Protein AF-A0A1Q5SZJ9-F1 (afdb_monomer)

Sequence (180 aa):
MTGCISALLSIDEALERWVKSLTAEYGYKTSTVPGNYADVFLERHDSYPGIEITHTWNLQRCARITLRQALIEILSLHIGLPSSQSTLSSFSYRGLFQTSDIIIQQNSSDICYSVPYIFHYCDKPGSSSDMRAACIMSLLWPLYVAGTAHTTMSTTREWVIVQLKKIEEITGIQRASQWL

Nearest PDB structures (foldseek):
  7b2l-assembly1_B  TM=4.196E-01  e=1.066E+00  Saccharomyces cerevisiae S288C

InterPro domains:
  IPR053175 DHMBA Cluster Regulating Transcription Factor [PTHR38791] (5-177)

Organism: NCBI:txid1316194

Radius of gyration: 18.94 Å; Cα contacts (8 Å, |Δi|>4): 166; chains: 1; bounding box: 44×40×58 Å

Solvent-accessible surface area (backbone atoms only — not comparable to full-atom values): 10262 Å² total; per-residue (Å²): 106,72,69,54,55,53,49,45,52,52,52,48,52,47,55,53,52,50,60,74,68,55,59,78,80,74,50,65,48,79,45,76,48,93,64,92,49,94,75,41,53,90,36,32,37,35,45,58,85,42,69,69,53,48,47,52,53,36,52,52,34,44,51,48,38,52,44,36,50,54,45,49,53,55,52,53,60,56,70,75,48,97,56,101,67,58,69,75,55,46,58,58,49,53,53,50,47,57,53,30,46,52,51,36,47,51,37,30,48,55,47,47,19,38,45,29,51,63,71,48,71,80,55,71,93,83,78,86,61,92,59,50,55,70,58,45,57,65,44,54,63,44,44,49,53,34,38,67,37,95,73,46,50,68,68,56,29,56,51,35,53,55,52,54,53,50,50,43,66,72,61,41,58,75,61,58,70,77,79,112

Foldseek 3Di:
DVVLLVVLVVVLVVLVVVVVPDDCLLDWDKDFAPDPPLLADPRIAIAHPDLVSLLVLLVSLLSLLVSLLVSVVVLVVVVPDDDPPDDVVVVVSVVSNVVSLVSLQVSLVNLSNHRCNLQVVVPDPPDDDPCSLVSL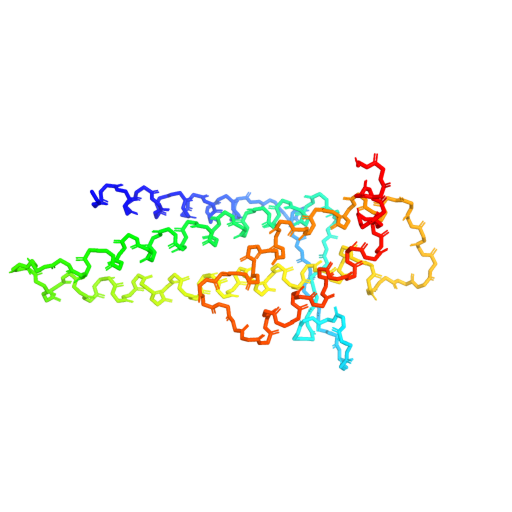VSSLSSLVSSLPRPNRDPSSNVSSVVSNVVNCVVNVVVVVVVVD

Mean predicted aligned error: 7.83 Å

Secondary structure (DSSP, 8-state):
-HHHHHHHHHHHHHHHHHHHH--GGG--EEEE--S--TTSGGGEEEE-S-HHHHHHHHHHHHHHHHHHHHHHHHHHHHHTS--S-HHHHHHHHHHHHHHHHHHHHHHHHHHHHHHHHHTTTTSPTT---TTHHHHHHTTHHHHHHHHHSTT--HHHHHHHHHHHHHHHHHH-GGGGGGG-

pLDDT: mean 83.32, std 14.46, range [47.44, 98.12]

Structure (mmCIF, N/CA/C/O backbone):
data_AF-A0A1Q5SZJ9-F1
#
_entry.id   AF-A0A1Q5SZJ9-F1
#
loop_
_atom_site.group_PDB
_atom_site.id
_atom_site.type_symbol
_atom_site.label_atom_id
_atom_site.label_alt_id
_atom_site.label_comp_id
_atom_site.label_asym_id
_atom_site.label_entity_id
_atom_site.label_seq_id
_atom_site.pdbx_PDB_ins_code
_atom_site.Cartn_x
_atom_site.Cartn_y
_atom_site.Cartn_z
_atom_site.occupancy
_atom_site.B_iso_or_equiv
_atom_site.auth_seq_id
_atom_site.auth_comp_id
_atom_site.auth_asym_id
_atom_site.auth_atom_id
_atom_site.pdbx_PDB_model_num
ATOM 1 N N . MET A 1 1 ? -22.825 3.646 16.767 1.00 62.06 1 MET A N 1
ATOM 2 C CA . MET A 1 1 ? -21.419 4.109 16.690 1.00 62.06 1 MET A CA 1
ATOM 3 C C . MET A 1 1 ? -20.440 2.978 17.000 1.00 62.06 1 MET A C 1
ATOM 5 O O . MET A 1 1 ? -19.632 2.659 16.142 1.00 62.06 1 MET A O 1
ATOM 9 N N . THR A 1 2 ? -20.586 2.273 18.128 1.00 71.00 2 THR A N 1
ATOM 10 C CA . THR A 1 2 ? -19.814 1.050 18.455 1.00 71.00 2 THR A CA 1
ATOM 11 C C . THR A 1 2 ? -19.924 -0.059 17.397 1.00 71.00 2 THR A C 1
ATOM 13 O O . THR A 1 2 ? -18.917 -0.657 17.035 1.00 71.00 2 THR A O 1
ATOM 16 N N . GLY A 1 3 ? -21.113 -0.274 16.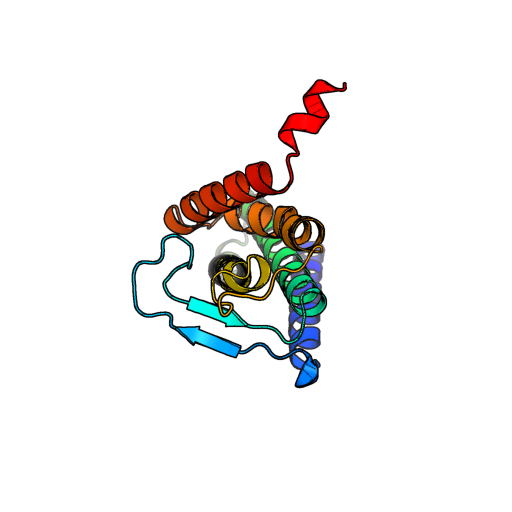817 1.00 82.38 3 GLY A N 1
ATOM 17 C CA . GLY A 1 3 ? -21.293 -1.221 15.705 1.00 82.38 3 GLY A CA 1
ATOM 18 C C . GLY A 1 3 ? -20.525 -0.848 14.426 1.00 82.38 3 GLY A C 1
ATOM 19 O O . GLY A 1 3 ? -20.065 -1.730 13.714 1.00 82.38 3 GLY A O 1
ATOM 20 N N . CYS A 1 4 ? -20.318 0.448 14.165 1.00 87.12 4 CYS A N 1
ATOM 21 C CA . CYS A 1 4 ? -19.536 0.909 13.014 1.00 87.12 4 CYS A CA 1
ATOM 22 C C . CYS A 1 4 ? -18.032 0.685 13.241 1.00 87.12 4 CYS A C 1
ATOM 24 O O . CYS A 1 4 ? -17.360 0.155 12.364 1.00 87.12 4 CYS A O 1
ATOM 26 N N . ILE A 1 5 ? -17.533 0.980 14.449 1.00 89.50 5 ILE A N 1
ATOM 27 C CA . ILE A 1 5 ? -16.147 0.683 14.858 1.00 89.50 5 ILE A CA 1
ATOM 28 C C . ILE A 1 5 ? -15.843 -0.813 14.693 1.00 89.50 5 ILE A C 1
ATOM 30 O O . ILE A 1 5 ? -14.845 -1.178 14.077 1.00 89.50 5 ILE A O 1
ATOM 34 N N . SER A 1 6 ? -16.724 -1.682 15.201 1.00 90.38 6 SER A N 1
ATOM 35 C CA . SER A 1 6 ? -16.559 -3.135 15.081 1.00 90.38 6 SER A CA 1
ATOM 36 C C . SER A 1 6 ? -16.578 -3.607 13.623 1.00 90.38 6 SER A C 1
ATOM 38 O O . SER A 1 6 ? -15.752 -4.439 13.252 1.00 90.38 6 SER A O 1
ATOM 40 N N . ALA A 1 7 ? -17.457 -3.051 12.783 1.00 94.06 7 ALA A N 1
ATOM 41 C CA . ALA A 1 7 ? -17.509 -3.387 11.363 1.00 94.06 7 ALA A CA 1
ATOM 42 C C . ALA A 1 7 ? -16.217 -2.996 10.623 1.00 94.06 7 ALA A C 1
ATOM 44 O O . ALA A 1 7 ? -15.664 -3.819 9.898 1.00 94.06 7 ALA A O 1
ATOM 45 N N . LEU A 1 8 ? -15.697 -1.781 10.845 1.00 94.62 8 LEU A N 1
ATOM 46 C CA . LEU A 1 8 ? -14.443 -1.320 10.233 1.00 94.62 8 LEU A CA 1
ATOM 47 C C . LEU A 1 8 ? -13.257 -2.217 10.611 1.00 94.62 8 LEU A C 1
ATOM 49 O O . LEU A 1 8 ? -12.484 -2.612 9.739 1.00 94.62 8 LEU A O 1
ATOM 53 N N . LEU A 1 9 ? -13.143 -2.577 11.894 1.00 94.75 9 LEU A N 1
ATOM 54 C CA . LEU A 1 9 ? -12.096 -3.480 12.378 1.00 94.75 9 LEU A CA 1
ATOM 55 C C . LEU A 1 9 ? -12.228 -4.883 11.775 1.00 94.75 9 LEU A C 1
ATOM 57 O O . LEU A 1 9 ? -11.236 -5.449 11.328 1.00 94.75 9 LEU A O 1
ATOM 61 N N . SER A 1 10 ? -13.450 -5.417 11.693 1.00 96.38 10 SER A N 1
ATOM 62 C CA . SER A 1 10 ? -13.700 -6.740 11.112 1.00 96.38 10 SER A CA 1
ATOM 63 C C . SER A 1 10 ? -13.325 -6.812 9.626 1.00 96.38 10 SER A C 1
ATOM 65 O O . SER A 1 10 ? -12.767 -7.817 9.176 1.00 96.38 10 SER A O 1
ATOM 67 N N . ILE A 1 11 ? -13.585 -5.740 8.867 1.00 97.50 11 ILE A N 1
ATOM 68 C CA . ILE A 1 11 ? -13.182 -5.644 7.458 1.00 97.50 11 ILE A CA 1
ATOM 69 C C . ILE A 1 11 ? -11.653 -5.562 7.340 1.00 97.50 11 ILE A C 1
ATOM 71 O O . ILE A 1 11 ? -11.081 -6.281 6.521 1.00 97.50 11 ILE A O 1
ATOM 75 N N . ASP A 1 12 ? -10.971 -4.752 8.160 1.00 97.00 12 ASP A N 1
ATOM 76 C CA . ASP A 1 12 ? -9.498 -4.675 8.132 1.00 97.00 12 ASP A CA 1
ATOM 77 C C . ASP A 1 12 ? -8.853 -6.030 8.473 1.00 97.00 12 ASP A C 1
ATOM 79 O O . ASP A 1 12 ? -7.958 -6.491 7.764 1.00 97.00 12 ASP A O 1
ATOM 83 N N . GLU A 1 13 ? -9.373 -6.735 9.481 1.00 96.44 13 GLU A N 1
ATOM 84 C CA . GLU A 1 13 ? -8.935 -8.096 9.816 1.00 96.44 13 GLU A CA 1
ATOM 85 C C . GLU A 1 13 ? -9.191 -9.095 8.680 1.00 96.44 13 GLU A C 1
ATOM 87 O O . GLU A 1 13 ? -8.409 -10.027 8.475 1.00 96.44 13 GLU A O 1
ATOM 92 N N . ALA A 1 14 ? -10.286 -8.931 7.931 1.00 97.38 14 ALA A N 1
ATOM 93 C CA . ALA A 1 14 ? -10.567 -9.758 6.763 1.00 97.38 14 ALA A CA 1
ATOM 94 C C . ALA A 1 14 ? -9.556 -9.520 5.639 1.00 97.38 14 ALA A C 1
ATOM 96 O O . ALA A 1 14 ? -9.091 -10.492 5.041 1.00 97.38 14 ALA A O 1
ATOM 97 N N . LEU A 1 15 ? -9.159 -8.267 5.405 1.00 96.50 15 LEU A N 1
ATOM 98 C CA . LEU A 1 15 ? -8.103 -7.927 4.451 1.00 96.50 15 LEU A CA 1
ATOM 99 C C . LEU A 1 15 ? -6.747 -8.506 4.875 1.00 96.50 15 LEU A C 1
ATOM 101 O O . LEU A 1 15 ? -6.009 -9.005 4.028 1.00 96.50 15 LEU A O 1
ATOM 105 N N . GLU A 1 16 ? -6.415 -8.495 6.169 1.00 95.12 16 GLU A N 1
ATOM 106 C CA . GLU A 1 16 ? -5.189 -9.139 6.660 1.00 95.12 16 GLU A CA 1
ATOM 107 C C . GLU A 1 16 ? -5.215 -10.662 6.508 1.00 95.12 16 GLU A C 1
ATOM 109 O O . GLU A 1 16 ? -4.220 -11.269 6.105 1.00 95.12 16 GLU A O 1
ATOM 114 N N . ARG A 1 17 ? -6.345 -11.301 6.832 1.00 95.75 17 ARG A N 1
ATOM 115 C CA . ARG A 1 17 ? -6.515 -12.749 6.638 1.00 95.75 17 ARG A CA 1
ATOM 116 C C . ARG A 1 17 ? -6.410 -13.129 5.169 1.00 95.75 17 ARG A C 1
ATOM 118 O O . ARG A 1 17 ? -5.768 -14.128 4.859 1.00 95.75 17 ARG A O 1
ATOM 125 N N . TRP A 1 18 ? -6.993 -12.323 4.285 1.00 93.75 18 TRP A N 1
ATOM 126 C CA . TRP A 1 18 ? -6.871 -12.512 2.846 1.00 93.75 18 TRP A CA 1
ATOM 127 C C . TRP A 1 18 ? -5.402 -12.482 2.407 1.00 93.75 18 TRP A C 1
ATOM 129 O O . TRP A 1 18 ? -4.961 -13.435 1.772 1.00 93.75 18 TRP A O 1
ATOM 139 N N . VAL A 1 19 ? -4.611 -11.493 2.845 1.00 92.19 19 VAL A N 1
ATOM 140 C CA . VAL A 1 19 ? -3.164 -11.443 2.547 1.00 92.19 19 VAL A CA 1
ATOM 141 C C . VAL A 1 19 ? -2.440 -12.711 3.007 1.00 92.19 19 VAL A C 1
ATOM 143 O O . VAL A 1 19 ? -1.656 -13.282 2.254 1.00 92.19 19 VAL A O 1
ATOM 146 N N . LYS A 1 20 ? -2.7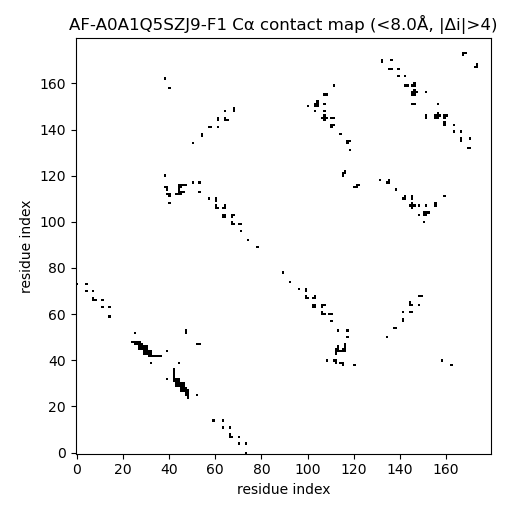29 -13.194 4.220 1.00 91.81 20 LYS A N 1
ATOM 147 C CA . LYS A 1 20 ? -2.118 -14.420 4.771 1.00 91.81 20 LYS A CA 1
ATOM 148 C C . LYS A 1 20 ? -2.520 -15.694 4.018 1.00 91.81 20 LYS A C 1
ATOM 150 O O . LYS A 1 20 ? -1.841 -16.705 4.156 1.00 91.81 20 LYS A O 1
ATOM 155 N N . SER A 1 21 ? -3.618 -15.658 3.262 1.00 92.56 21 SER A N 1
ATOM 156 C CA . SER A 1 21 ? -4.100 -16.786 2.457 1.00 92.56 21 SER A CA 1
ATOM 157 C C . SER A 1 21 ? -3.514 -16.834 1.044 1.00 92.56 21 SER A C 1
ATOM 159 O O . SER A 1 21 ? -3.725 -17.819 0.338 1.00 92.56 21 SER A O 1
ATOM 161 N N . LEU A 1 22 ? -2.797 -15.787 0.621 1.00 90.75 22 LEU A N 1
ATOM 162 C CA . LEU A 1 22 ? -2.214 -15.716 -0.715 1.00 90.75 22 LEU A CA 1
ATOM 163 C C . LEU A 1 22 ? -1.094 -16.748 -0.896 1.00 90.75 22 LEU A C 1
ATOM 165 O O . LEU A 1 22 ? -0.311 -17.025 0.013 1.00 90.75 22 LEU A O 1
ATOM 169 N N . THR A 1 23 ? -1.007 -17.308 -2.102 1.00 88.75 23 THR A N 1
ATOM 170 C CA . THR A 1 23 ? 0.070 -18.222 -2.494 1.00 88.75 23 THR A CA 1
ATOM 171 C C . THR A 1 23 ? 1.380 -17.464 -2.719 1.00 88.75 23 THR A C 1
ATOM 173 O O . THR A 1 23 ? 1.403 -16.242 -2.877 1.00 88.75 23 THR A O 1
ATOM 176 N N . ALA A 1 24 ? 2.495 -18.200 -2.791 1.00 86.38 24 ALA A N 1
ATOM 177 C CA . ALA A 1 24 ? 3.813 -17.624 -3.072 1.00 86.38 24 ALA A CA 1
ATOM 178 C C . ALA A 1 24 ? 3.873 -16.843 -4.404 1.00 86.38 24 ALA A C 1
ATOM 180 O O . ALA A 1 24 ? 4.723 -15.970 -4.558 1.00 86.38 24 ALA A O 1
ATOM 181 N N . GLU A 1 25 ? 2.953 -17.112 -5.335 1.00 87.00 25 GLU A N 1
ATOM 182 C CA . GLU A 1 25 ? 2.821 -16.416 -6.622 1.00 87.00 25 GLU A CA 1
ATOM 183 C C . GLU A 1 25 ? 2.439 -14.938 -6.476 1.00 87.00 25 GLU A C 1
ATOM 185 O O . GLU A 1 25 ? 2.741 -14.147 -7.359 1.00 87.00 25 GLU A O 1
ATOM 190 N N . TYR A 1 26 ? 1.831 -14.542 -5.354 1.00 87.19 26 TYR A N 1
ATOM 191 C CA . TYR A 1 26 ? 1.523 -13.142 -5.040 1.00 87.19 26 TYR A CA 1
ATOM 192 C C . TYR A 1 26 ? 2.631 -12.451 -4.232 1.00 87.19 26 TYR A C 1
ATOM 194 O O . TYR A 1 26 ? 2.509 -11.271 -3.888 1.00 87.19 26 TYR A O 1
ATOM 202 N N . GLY A 1 27 ? 3.703 -13.175 -3.900 1.00 88.75 27 GLY A N 1
ATOM 203 C CA . GLY A 1 27 ? 4.823 -12.654 -3.130 1.00 88.75 27 GLY A CA 1
ATOM 204 C C . GLY A 1 27 ? 5.635 -11.629 -3.918 1.00 88.75 27 GLY A C 1
ATOM 205 O O . GLY A 1 27 ? 5.899 -11.799 -5.106 1.00 88.75 27 GLY A O 1
ATOM 206 N N . TYR A 1 28 ? 6.075 -10.577 -3.237 1.00 91.75 28 TYR A N 1
ATOM 207 C CA . TYR A 1 28 ? 7.024 -9.601 -3.766 1.00 91.75 28 TYR A CA 1
ATOM 208 C C . TYR A 1 28 ? 8.391 -9.760 -3.097 1.00 91.75 28 TYR A C 1
ATOM 210 O O . TYR A 1 28 ? 8.522 -10.347 -2.021 1.00 91.75 28 TYR A O 1
ATOM 218 N N . LYS A 1 29 ? 9.431 -9.245 -3.752 1.00 92.50 29 LYS A N 1
ATOM 219 C CA . LYS A 1 29 ? 10.809 -9.255 -3.254 1.00 92.50 29 LYS A CA 1
ATOM 220 C C . LYS A 1 29 ? 11.226 -7.845 -2.880 1.00 92.50 29 LYS A C 1
ATOM 222 O O . LYS A 1 29 ? 11.219 -6.959 -3.727 1.00 92.50 29 LYS A O 1
ATOM 227 N N . THR A 1 30 ? 11.637 -7.659 -1.636 1.00 93.12 30 THR A N 1
ATOM 228 C CA . THR A 1 30 ? 12.205 -6.396 -1.166 1.00 93.12 30 THR A CA 1
ATOM 229 C C . THR A 1 30 ? 13.691 -6.334 -1.480 1.00 93.12 30 THR A C 1
ATOM 231 O O . THR A 1 30 ? 14.417 -7.318 -1.331 1.00 93.12 30 THR A O 1
ATOM 234 N N . SER A 1 31 ? 14.158 -5.175 -1.926 1.00 89.19 31 SER A N 1
ATOM 235 C CA . SER A 1 31 ? 15.567 -4.928 -2.205 1.00 89.19 31 SER A CA 1
ATOM 236 C C . SER A 1 31 ? 15.953 -3.515 -1.785 1.00 89.19 31 SER A C 1
ATOM 238 O O . SER A 1 31 ? 15.247 -2.545 -2.067 1.00 89.19 31 SER A O 1
ATOM 240 N N . THR A 1 32 ? 17.091 -3.407 -1.106 1.00 87.81 32 THR A N 1
ATOM 241 C CA . THR A 1 32 ? 17.689 -2.121 -0.745 1.00 87.81 32 THR A CA 1
ATOM 242 C C . THR A 1 32 ? 18.555 -1.643 -1.902 1.00 87.81 32 THR A C 1
ATOM 244 O O . THR A 1 32 ? 19.394 -2.396 -2.399 1.00 87.81 32 THR A O 1
ATOM 247 N N . VAL A 1 33 ? 18.347 -0.408 -2.345 1.00 76.19 33 VAL A N 1
ATOM 248 C CA . VAL A 1 33 ? 19.139 0.225 -3.402 1.00 76.19 33 VAL A CA 1
ATOM 249 C C . VAL A 1 33 ? 20.106 1.196 -2.735 1.00 76.19 33 VAL A C 1
ATOM 251 O O . VAL A 1 33 ? 19.673 2.265 -2.313 1.00 76.19 33 VAL A O 1
ATOM 254 N N . PRO A 1 34 ? 21.399 0.854 -2.604 1.00 65.12 34 PRO A N 1
ATOM 255 C CA . PRO A 1 34 ? 22.367 1.773 -2.026 1.00 65.12 34 PRO A CA 1
ATOM 256 C C . PRO A 1 34 ? 22.550 2.994 -2.940 1.00 65.12 34 PRO A C 1
ATOM 258 O O . PRO A 1 34 ? 22.923 2.855 -4.108 1.00 65.12 34 PRO A O 1
ATOM 261 N N . GLY A 1 35 ? 22.297 4.187 -2.396 1.00 60.97 35 GLY A N 1
ATOM 262 C CA . GLY A 1 35 ? 22.472 5.471 -3.079 1.00 60.97 35 GLY A CA 1
ATOM 263 C C . GLY A 1 35 ? 21.231 6.367 -3.031 1.00 60.97 35 GLY A C 1
ATOM 264 O O . GLY A 1 35 ? 20.101 5.895 -2.970 1.00 60.97 35 GLY A O 1
ATOM 265 N N . ASN A 1 36 ? 21.445 7.684 -3.109 1.00 58.66 36 ASN A N 1
ATOM 266 C CA . ASN A 1 36 ? 20.379 8.690 -3.100 1.00 58.66 36 ASN A CA 1
ATOM 267 C C . ASN A 1 36 ? 19.729 8.829 -4.490 1.00 58.66 36 ASN A C 1
ATOM 269 O O . ASN A 1 36 ? 19.860 9.854 -5.161 1.00 58.66 36 ASN A O 1
ATOM 273 N N . TYR A 1 37 ? 19.070 7.769 -4.955 1.00 69.25 37 TYR A N 1
ATOM 274 C CA . TYR A 1 37 ? 18.186 7.876 -6.108 1.00 69.25 37 TYR A CA 1
ATOM 275 C C . TYR A 1 37 ? 16.932 8.620 -5.650 1.00 69.25 37 TYR A C 1
ATOM 277 O O . TYR A 1 37 ? 16.127 8.062 -4.909 1.00 69.25 37 TYR A O 1
ATOM 285 N N . ALA A 1 38 ? 16.742 9.862 -6.109 1.00 70.69 38 ALA A N 1
ATOM 286 C CA . ALA A 1 38 ? 15.554 10.674 -5.798 1.00 70.69 38 ALA A CA 1
ATOM 287 C C . ALA A 1 38 ? 14.224 9.946 -6.110 1.00 70.69 38 ALA A C 1
ATOM 289 O O . ALA A 1 38 ? 13.163 10.267 -5.571 1.00 70.69 38 ALA A O 1
ATOM 290 N N . ASP A 1 39 ? 14.305 8.927 -6.961 1.00 74.31 39 ASP A N 1
ATOM 291 C CA . ASP A 1 39 ? 13.207 8.116 -7.463 1.00 74.31 39 ASP A CA 1
ATOM 292 C C . ASP A 1 39 ? 12.888 6.884 -6.598 1.00 74.31 39 ASP A C 1
ATOM 294 O O . ASP A 1 39 ? 11.889 6.211 -6.849 1.00 74.31 39 ASP A O 1
ATOM 298 N N . VAL A 1 40 ? 13.692 6.594 -5.566 1.00 78.81 40 VAL A N 1
ATOM 299 C CA . VAL A 1 40 ? 13.510 5.457 -4.649 1.00 78.81 40 VAL A CA 1
ATOM 300 C C . VAL A 1 40 ? 13.203 5.974 -3.244 1.00 78.81 40 VAL A C 1
ATOM 302 O O . VAL A 1 40 ? 14.019 6.639 -2.609 1.00 78.81 40 VAL A O 1
ATOM 305 N N . PHE A 1 41 ? 12.014 5.655 -2.734 1.00 83.75 41 PHE A N 1
ATOM 306 C CA . PHE A 1 41 ? 11.600 6.071 -1.397 1.00 83.75 41 PHE A CA 1
ATOM 307 C C . PHE A 1 41 ? 12.376 5.299 -0.318 1.00 83.75 41 PHE A C 1
ATOM 309 O O . PHE A 1 41 ? 12.331 4.071 -0.281 1.00 83.75 41 PHE A O 1
ATOM 316 N N . LEU A 1 42 ? 13.075 6.017 0.571 1.00 85.00 42 LEU A N 1
ATOM 317 C CA . LEU A 1 42 ? 13.856 5.456 1.690 1.00 85.00 42 LEU A CA 1
ATOM 318 C C . LEU A 1 42 ? 14.764 4.275 1.290 1.00 85.00 42 LEU A C 1
ATOM 320 O O . LEU A 1 42 ? 14.851 3.288 2.018 1.00 85.00 42 LEU A O 1
ATOM 324 N N . GLU A 1 43 ? 15.405 4.364 0.119 1.00 85.31 43 GLU A N 1
ATOM 325 C CA . GLU A 1 43 ? 16.366 3.368 -0.390 1.00 85.31 43 GLU A CA 1
ATOM 326 C C . GLU A 1 43 ? 15.804 1.940 -0.530 1.00 85.31 43 GLU A C 1
ATOM 328 O O . GLU A 1 43 ? 16.558 0.978 -0.685 1.00 85.31 43 GLU A O 1
ATOM 333 N N . ARG A 1 44 ? 14.478 1.769 -0.510 1.00 89.69 44 ARG A N 1
ATOM 334 C CA . ARG A 1 44 ? 13.815 0.473 -0.666 1.00 89.69 44 ARG A CA 1
ATOM 335 C C . ARG A 1 44 ? 12.942 0.462 -1.911 1.00 89.69 44 ARG A C 1
ATOM 337 O O . ARG A 1 44 ? 12.192 1.397 -2.179 1.00 89.69 44 ARG A O 1
ATOM 344 N N . HIS A 1 45 ? 12.994 -0.654 -2.629 1.00 89.75 45 HIS A N 1
ATOM 345 C CA . HIS A 1 45 ? 12.015 -0.976 -3.655 1.00 89.75 45 HIS A CA 1
ATOM 346 C C . HIS A 1 45 ? 11.526 -2.413 -3.500 1.00 89.75 45 HIS A C 1
ATOM 348 O O . HIS A 1 45 ? 12.276 -3.306 -3.094 1.00 89.75 45 HIS A O 1
ATOM 354 N N . ASP A 1 46 ? 10.263 -2.622 -3.851 1.00 92.62 46 ASP A N 1
ATOM 355 C CA . ASP A 1 46 ? 9.631 -3.931 -3.867 1.00 92.62 46 ASP A CA 1
ATOM 356 C C . ASP A 1 46 ? 9.358 -4.334 -5.324 1.00 92.62 46 ASP A C 1
ATOM 358 O O . ASP A 1 46 ? 8.711 -3.605 -6.075 1.00 92.62 46 ASP A O 1
ATOM 362 N N . SER A 1 47 ? 9.878 -5.493 -5.727 1.00 90.38 47 SER A N 1
ATOM 363 C CA . SER A 1 47 ? 9.699 -6.083 -7.057 1.00 90.38 47 SER A CA 1
ATOM 364 C C . SER A 1 47 ? 8.606 -7.142 -7.033 1.00 90.38 47 SER A C 1
ATOM 366 O O . SER A 1 47 ? 8.612 -8.019 -6.166 1.00 90.38 47 SER A O 1
ATOM 368 N N . TYR A 1 48 ? 7.704 -7.102 -8.009 1.00 91.25 48 TYR A N 1
ATOM 369 C CA . TYR A 1 48 ? 6.534 -7.975 -8.065 1.00 91.25 48 TYR A CA 1
ATOM 370 C C . TYR A 1 48 ? 6.612 -8.927 -9.273 1.00 91.25 48 TYR A C 1
ATOM 372 O O . TYR A 1 48 ? 7.350 -8.653 -10.223 1.00 91.25 48 TYR A O 1
ATOM 380 N N . PRO A 1 49 ? 5.876 -10.053 -9.267 1.00 88.69 49 PRO A N 1
ATOM 381 C CA . PRO A 1 49 ? 5.833 -10.961 -10.416 1.00 88.69 49 PRO A CA 1
ATOM 382 C C . PRO A 1 49 ? 5.091 -10.378 -11.629 1.00 88.69 49 PRO A C 1
ATOM 384 O O . PRO A 1 49 ? 5.363 -10.790 -12.752 1.00 88.69 49 PRO A O 1
ATOM 387 N N . GLY A 1 50 ? 4.218 -9.389 -11.410 1.00 87.38 50 GLY A N 1
ATOM 388 C CA . GLY A 1 50 ? 3.512 -8.658 -12.460 1.00 87.38 50 GLY A CA 1
ATOM 389 C C . GLY A 1 50 ? 2.854 -7.379 -11.938 1.00 87.38 50 GLY A C 1
ATOM 390 O O . GLY A 1 50 ? 2.673 -7.196 -10.730 1.00 87.38 50 GLY A O 1
ATOM 391 N N . ILE A 1 51 ? 2.500 -6.474 -12.854 1.00 86.69 51 ILE A N 1
ATOM 392 C CA . ILE A 1 51 ? 1.936 -5.151 -12.533 1.00 86.69 51 ILE A CA 1
ATOM 393 C C . ILE A 1 51 ? 0.537 -5.285 -11.923 1.00 86.69 51 ILE A C 1
ATOM 395 O O . ILE A 1 51 ? 0.177 -4.543 -11.011 1.00 86.69 51 ILE A O 1
ATOM 399 N N . GLU A 1 52 ? -0.240 -6.263 -12.376 1.00 87.50 52 GLU A N 1
ATOM 400 C CA . GLU A 1 52 ? -1.546 -6.622 -11.829 1.00 87.50 52 GLU A CA 1
ATOM 401 C C . GLU A 1 52 ? -1.462 -7.062 -10.361 1.00 87.50 52 GLU A C 1
ATOM 403 O O . GLU A 1 52 ? -2.330 -6.712 -9.555 1.00 87.50 52 GLU A O 1
ATOM 408 N N . ILE A 1 53 ? -0.385 -7.755 -9.982 1.00 91.69 53 ILE A N 1
ATOM 409 C CA . ILE A 1 53 ? -0.138 -8.155 -8.595 1.00 91.69 53 ILE A CA 1
ATOM 410 C C . ILE A 1 53 ? 0.204 -6.921 -7.763 1.00 91.69 53 ILE A C 1
ATOM 412 O O . ILE A 1 53 ? -0.389 -6.721 -6.702 1.00 91.69 53 ILE A O 1
ATOM 416 N N . THR A 1 54 ? 1.079 -6.043 -8.261 1.00 92.31 54 THR A N 1
ATOM 417 C CA . THR A 1 54 ? 1.388 -4.767 -7.597 1.00 92.31 54 THR A CA 1
ATOM 418 C C . THR A 1 54 ? 0.141 -3.914 -7.393 1.00 92.31 54 THR A C 1
ATOM 420 O O . THR A 1 54 ? -0.076 -3.374 -6.308 1.00 92.31 54 THR A O 1
ATOM 423 N N . HIS A 1 55 ? -0.711 -3.817 -8.415 1.00 91.94 55 HIS A N 1
ATOM 424 C CA . HIS A 1 55 ? -1.965 -3.079 -8.339 1.00 91.94 55 HIS A CA 1
ATOM 425 C C . HIS A 1 55 ? -2.903 -3.682 -7.288 1.00 91.94 55 HIS A C 1
ATOM 427 O O . HIS A 1 55 ? -3.448 -2.948 -6.469 1.00 91.94 55 HIS A O 1
ATOM 433 N N . THR A 1 56 ? -3.023 -5.012 -7.238 1.00 93.94 56 THR A N 1
ATOM 434 C CA . THR A 1 56 ? -3.824 -5.713 -6.221 1.00 93.94 56 THR A CA 1
ATOM 435 C C . THR A 1 56 ? -3.328 -5.401 -4.804 1.00 93.94 56 THR A C 1
ATOM 437 O O . THR A 1 56 ? -4.127 -5.056 -3.930 1.00 93.94 56 THR A O 1
ATOM 440 N N . TRP A 1 57 ? -2.012 -5.451 -4.578 1.00 96.12 57 TRP A N 1
ATOM 441 C CA . TRP A 1 57 ? -1.409 -5.059 -3.302 1.00 96.12 57 TRP A CA 1
ATOM 442 C C . TRP A 1 57 ? -1.704 -3.601 -2.951 1.00 96.12 57 TRP A C 1
ATOM 444 O O . TRP A 1 57 ? -2.115 -3.307 -1.830 1.00 96.12 57 TRP A O 1
ATOM 454 N N . ASN A 1 58 ? -1.543 -2.684 -3.903 1.00 96.88 58 ASN A N 1
ATOM 455 C CA . ASN A 1 58 ? -1.794 -1.265 -3.672 1.00 96.88 58 ASN A CA 1
ATOM 456 C C . ASN A 1 58 ? -3.271 -0.973 -3.383 1.00 96.88 58 ASN A C 1
ATOM 458 O O . ASN A 1 58 ? -3.554 -0.193 -2.478 1.00 96.88 58 ASN A O 1
ATOM 462 N N . LEU A 1 59 ? -4.215 -1.639 -4.055 1.00 96.25 59 LEU A N 1
ATOM 463 C CA . LEU A 1 59 ? -5.642 -1.524 -3.740 1.00 96.25 59 LEU A CA 1
ATOM 464 C C . LEU A 1 59 ? -5.957 -2.007 -2.323 1.00 96.25 59 LEU A C 1
ATOM 466 O O . LEU A 1 59 ? -6.701 -1.344 -1.597 1.00 96.25 59 LEU A O 1
ATOM 470 N N . GLN A 1 60 ? -5.365 -3.127 -1.904 1.00 97.31 60 GLN A N 1
ATOM 471 C CA . GLN A 1 60 ? -5.533 -3.615 -0.541 1.00 97.31 60 GLN A CA 1
ATOM 472 C C . GLN A 1 60 ? -4.966 -2.623 0.487 1.00 97.31 60 GLN A C 1
ATOM 474 O O . GLN A 1 60 ? -5.654 -2.301 1.458 1.00 97.31 60 GLN A O 1
ATOM 479 N N . ARG A 1 61 ? -3.773 -2.065 0.246 1.00 97.50 61 ARG A N 1
ATOM 480 C CA . ARG A 1 61 ? -3.161 -1.038 1.108 1.00 97.50 61 ARG A CA 1
ATOM 481 C C . ARG A 1 61 ? -4.030 0.218 1.196 1.00 97.50 61 ARG A C 1
ATOM 483 O O . ARG A 1 61 ? -4.274 0.720 2.293 1.00 97.50 61 ARG A O 1
ATOM 490 N N . CYS A 1 62 ? -4.574 0.687 0.071 1.00 98.12 62 CYS A N 1
ATOM 491 C CA . CYS A 1 62 ? -5.520 1.808 0.038 1.00 98.12 62 CYS A CA 1
ATOM 492 C C . CYS A 1 62 ? -6.776 1.539 0.867 1.00 98.12 62 CYS A C 1
ATOM 494 O O . CYS A 1 62 ? -7.222 2.421 1.607 1.00 98.12 62 CYS A O 1
ATOM 496 N N . ALA A 1 63 ? -7.348 0.337 0.755 1.00 98.00 63 ALA A N 1
ATOM 497 C CA . ALA A 1 63 ? -8.523 -0.045 1.529 1.00 98.00 63 ALA A CA 1
ATOM 498 C C . ALA A 1 63 ? -8.225 0.022 3.032 1.00 98.00 63 ALA A C 1
ATOM 500 O O . ALA A 1 63 ? -8.983 0.637 3.781 1.00 98.00 63 ALA A O 1
ATOM 501 N N . ARG A 1 64 ? -7.076 -0.511 3.463 1.00 97.62 64 ARG A N 1
ATOM 502 C CA . ARG A 1 64 ? -6.642 -0.451 4.866 1.00 97.62 64 ARG A CA 1
ATOM 503 C C . ARG A 1 64 ? -6.420 0.975 5.360 1.00 97.62 64 ARG A C 1
ATOM 505 O O . ARG A 1 64 ? -6.936 1.327 6.418 1.00 97.62 64 ARG A O 1
ATOM 512 N N . ILE A 1 65 ? -5.730 1.821 4.589 1.00 97.75 65 ILE A N 1
ATOM 513 C CA . ILE A 1 65 ? -5.549 3.245 4.930 1.00 97.75 65 ILE A CA 1
ATOM 514 C C . ILE A 1 65 ? -6.914 3.924 5.099 1.00 97.75 65 ILE A C 1
ATOM 516 O O . ILE A 1 65 ? -7.150 4.604 6.094 1.00 97.75 65 ILE A O 1
ATOM 520 N N . THR A 1 66 ? -7.839 3.702 4.165 1.00 97.19 66 THR A N 1
ATOM 521 C CA . THR A 1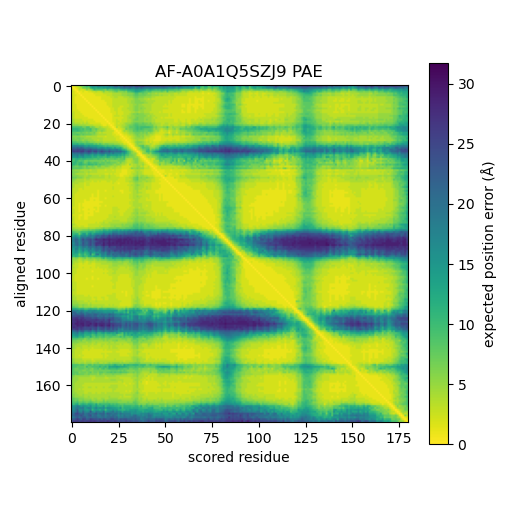 66 ? -9.181 4.307 4.196 1.00 97.19 66 THR A CA 1
ATOM 522 C C . THR A 1 66 ? -9.976 3.864 5.425 1.00 97.19 66 THR A C 1
ATOM 524 O O . THR A 1 66 ? -10.523 4.705 6.137 1.00 97.19 66 THR A O 1
ATOM 527 N N . LEU A 1 67 ? -9.990 2.561 5.725 1.00 96.88 67 LEU A N 1
ATOM 528 C CA . LEU A 1 67 ? -10.676 2.006 6.898 1.00 96.88 67 LEU A CA 1
ATOM 529 C C . LEU A 1 67 ? -10.111 2.566 8.207 1.00 96.88 67 LEU A C 1
ATOM 531 O O . LEU A 1 67 ? -10.870 2.931 9.106 1.00 96.88 67 LEU A O 1
ATOM 535 N N . ARG A 1 68 ? -8.781 2.662 8.316 1.00 96.06 68 ARG A N 1
ATOM 536 C CA . ARG A 1 68 ? -8.107 3.183 9.512 1.00 96.06 68 ARG A CA 1
ATOM 537 C C . ARG A 1 68 ? -8.317 4.686 9.690 1.00 96.06 68 ARG A C 1
ATOM 539 O O . ARG A 1 68 ? -8.535 5.121 10.816 1.00 96.06 68 ARG A O 1
ATOM 546 N N . GLN A 1 69 ? -8.352 5.465 8.611 1.00 94.88 69 GLN A N 1
ATOM 547 C CA . GLN A 1 69 ? -8.709 6.887 8.684 1.00 94.88 69 GLN A CA 1
ATOM 548 C C . GLN A 1 69 ? -10.163 7.099 9.113 1.00 94.88 69 GLN A C 1
ATOM 550 O O . GLN A 1 69 ? -10.416 7.898 10.011 1.00 94.88 69 GLN A O 1
ATOM 555 N N . ALA A 1 70 ? -11.104 6.337 8.546 1.00 94.31 70 ALA A N 1
ATOM 556 C CA . ALA A 1 70 ? -12.506 6.388 8.960 1.00 94.31 70 ALA A CA 1
ATOM 557 C C . ALA A 1 70 ? -12.671 6.011 10.443 1.00 94.31 70 ALA A C 1
ATOM 559 O O . ALA A 1 70 ? -13.453 6.624 11.170 1.00 94.31 70 ALA A O 1
ATOM 560 N N . LEU A 1 71 ? -11.895 5.031 10.920 1.00 93.25 71 LEU A N 1
ATOM 561 C CA . LEU A 1 71 ? -11.866 4.660 12.331 1.00 93.25 71 LEU A CA 1
ATOM 562 C C . LEU A 1 71 ? -11.376 5.821 13.210 1.00 93.25 71 LEU A C 1
ATOM 564 O O . LEU A 1 71 ? -12.037 6.147 14.193 1.00 93.25 71 LEU A O 1
ATOM 568 N N . ILE A 1 72 ? -10.261 6.464 12.850 1.00 91.69 72 ILE A N 1
ATOM 569 C CA . ILE A 1 72 ? -9.717 7.640 13.555 1.00 91.69 72 ILE A CA 1
ATOM 570 C C . ILE A 1 72 ? -10.758 8.765 13.621 1.00 91.69 72 ILE A C 1
ATOM 572 O O . ILE A 1 72 ? -10.968 9.344 14.690 1.00 91.69 72 ILE A O 1
ATOM 576 N N . GLU A 1 73 ? -11.445 9.053 12.516 1.00 90.69 73 GLU A N 1
ATOM 577 C CA . GLU A 1 73 ? -12.474 10.095 12.450 1.00 90.69 73 GLU A CA 1
ATOM 578 C C . GLU A 1 73 ? -13.643 9.803 13.405 1.00 90.69 73 GLU A C 1
ATOM 580 O O . GLU A 1 73 ? -14.004 10.645 14.232 1.00 90.69 73 GLU A O 1
ATOM 585 N N . ILE A 1 74 ? -14.173 8.575 13.383 1.00 88.88 74 ILE A N 1
ATOM 586 C CA . ILE A 1 74 ? -15.263 8.151 14.277 1.00 88.88 74 ILE A CA 1
ATOM 587 C C . ILE A 1 74 ? -14.835 8.211 15.747 1.00 88.88 74 ILE A C 1
ATOM 589 O O . ILE A 1 74 ? -15.599 8.672 16.600 1.00 88.88 74 ILE A O 1
ATOM 593 N N . LEU A 1 75 ? -13.623 7.748 16.062 1.00 86.12 75 LEU A N 1
ATOM 594 C CA . LEU A 1 75 ? -13.092 7.788 17.424 1.00 86.12 75 LEU A CA 1
ATOM 595 C C . LEU A 1 75 ? -12.916 9.231 17.917 1.00 86.12 75 LEU A C 1
ATOM 597 O O . LEU A 1 75 ? -13.215 9.523 19.077 1.00 86.12 75 LEU A O 1
ATOM 601 N N . SER A 1 76 ? -12.489 10.141 17.039 1.00 85.25 76 SER A N 1
ATOM 602 C CA . SER A 1 76 ? -12.287 11.558 17.370 1.00 85.25 76 SER A CA 1
ATOM 603 C C . SER A 1 76 ? -13.609 12.249 17.704 1.00 85.25 76 SER A C 1
ATOM 605 O O . SER A 1 76 ? -13.697 12.972 18.698 1.00 85.25 76 SER A O 1
ATOM 607 N N . LEU A 1 77 ? -14.666 11.956 16.938 1.00 82.88 77 LEU A N 1
ATOM 608 C CA . LEU A 1 77 ? -16.022 12.436 17.222 1.00 82.88 77 LEU A CA 1
ATOM 609 C C . LEU A 1 77 ? -16.556 11.915 18.564 1.00 82.88 77 LEU A C 1
ATOM 611 O O . LEU A 1 77 ? -17.278 12.626 19.262 1.00 82.88 77 LEU A O 1
ATOM 615 N N . HIS A 1 78 ? -16.200 10.686 18.943 1.00 74.12 78 HIS A N 1
ATOM 616 C CA . HIS A 1 78 ? -16.673 10.078 20.184 1.00 74.12 78 HIS A CA 1
ATOM 617 C C . HIS A 1 78 ? -15.998 10.663 21.436 1.00 74.12 78 HIS A C 1
ATOM 619 O O . HIS A 1 78 ? -16.667 10.859 22.450 1.00 74.12 78 HIS A O 1
ATOM 625 N N . ILE A 1 79 ? -14.701 10.987 21.367 1.00 70.31 79 ILE A N 1
ATOM 626 C CA . ILE A 1 79 ? -13.959 11.613 22.479 1.00 70.31 79 ILE A CA 1
ATOM 627 C C . ILE A 1 79 ? -14.414 13.060 22.727 1.00 70.31 79 ILE A C 1
ATOM 629 O O . ILE A 1 79 ? -14.399 13.516 23.869 1.00 70.31 79 ILE A O 1
ATOM 633 N N . GLY A 1 80 ? -14.853 13.773 21.686 1.00 62.50 80 GLY A N 1
ATOM 634 C CA . GLY A 1 80 ? -15.386 15.135 21.808 1.00 62.50 80 GLY A CA 1
ATOM 635 C C . GLY A 1 80 ? -16.738 15.238 22.530 1.00 62.50 80 GLY A C 1
ATOM 636 O O . GLY A 1 80 ? -17.180 16.348 22.824 1.00 62.50 80 GLY A O 1
ATOM 637 N N . LEU A 1 81 ? -17.402 14.113 22.829 1.00 59.12 81 LEU A N 1
ATOM 638 C CA . LEU A 1 81 ? -18.688 14.090 23.525 1.00 59.12 81 LEU A CA 1
ATOM 639 C C . LEU A 1 81 ? -18.494 13.970 25.052 1.00 59.12 81 LEU A C 1
ATOM 641 O O . LEU A 1 81 ? -17.814 13.049 25.509 1.00 59.12 81 LEU A O 1
ATOM 645 N N . PRO A 1 82 ? -19.137 14.819 25.878 1.00 48.34 82 PRO A N 1
ATOM 646 C CA . PRO A 1 82 ? -19.092 14.682 27.330 1.00 48.34 82 PRO A CA 1
ATOM 647 C C . PRO A 1 82 ? -19.884 13.437 27.754 1.00 48.34 82 PRO A C 1
ATOM 649 O O . PRO A 1 82 ? -21.103 13.475 27.888 1.00 48.34 82 PRO A O 1
ATOM 652 N N . SER A 1 83 ? -19.202 12.304 27.935 1.00 53.59 83 SER A 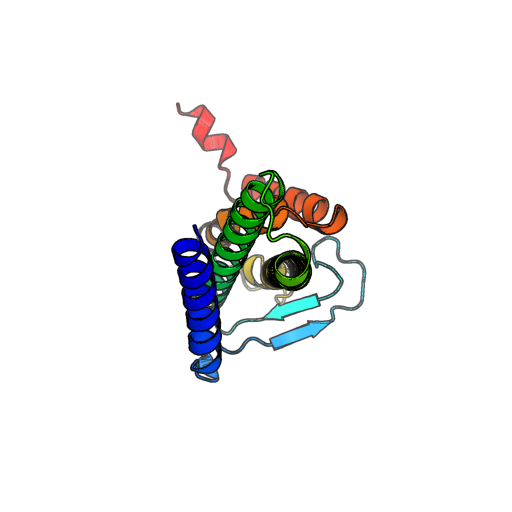N 1
ATOM 653 C CA . SER A 1 83 ? -19.799 11.068 28.455 1.00 53.59 83 SER A CA 1
ATOM 654 C C . SER A 1 83 ? -19.176 10.670 29.790 1.00 53.59 83 SER A C 1
ATOM 656 O O . SER A 1 83 ? -17.959 10.598 29.946 1.00 53.59 83 SER A O 1
ATOM 658 N N . SER A 1 84 ? -20.038 10.361 30.756 1.00 51.97 84 SER A N 1
ATOM 659 C CA . SER A 1 84 ? -19.756 10.044 32.164 1.00 51.97 84 SER A CA 1
ATOM 660 C C . SER A 1 84 ? -19.065 8.685 32.415 1.00 51.97 84 SER A C 1
ATOM 662 O O . SER A 1 84 ? -19.023 8.222 33.550 1.00 51.97 84 SER A O 1
ATOM 664 N N . GLN A 1 85 ? -18.491 8.044 31.387 1.00 53.97 85 GLN A N 1
ATOM 665 C CA . GLN A 1 85 ? -17.865 6.705 31.446 1.00 53.97 85 GLN A CA 1
ATOM 666 C C . GLN A 1 85 ? -16.395 6.697 30.950 1.00 53.97 85 GLN A C 1
ATOM 668 O O . GLN A 1 85 ? -15.933 5.730 30.338 1.00 53.97 85 GLN A O 1
ATOM 673 N N . SER A 1 86 ? -15.652 7.793 31.148 1.00 54.38 86 SER A N 1
ATOM 674 C CA . SER A 1 86 ? -14.497 8.133 30.294 1.00 54.38 86 SER A CA 1
ATOM 675 C C . SER A 1 86 ? -13.140 7.486 30.618 1.00 54.38 86 SER A C 1
ATOM 677 O O . SER A 1 86 ? -12.215 7.628 29.822 1.00 54.38 86 SER A O 1
ATOM 679 N N . THR A 1 87 ? -12.953 6.754 31.720 1.00 53.25 87 THR A N 1
ATOM 680 C CA . THR A 1 87 ? -11.595 6.297 32.093 1.00 53.25 87 THR A CA 1
ATOM 681 C C . THR A 1 87 ? -11.172 4.997 31.403 1.00 53.25 87 THR A C 1
ATOM 683 O O . THR A 1 87 ? -10.154 4.990 30.716 1.00 53.25 87 THR A O 1
ATOM 686 N N . LEU A 1 88 ? -11.956 3.917 31.504 1.00 50.59 88 LEU A N 1
ATOM 687 C CA . LEU A 1 88 ? -11.642 2.610 30.886 1.00 50.59 88 LEU A CA 1
ATOM 688 C C . LEU A 1 88 ? -11.770 2.608 29.352 1.00 50.59 88 LEU A C 1
ATOM 690 O O . LEU A 1 88 ? -10.995 1.943 28.665 1.00 50.59 88 LEU A O 1
ATOM 694 N N . SER A 1 89 ? -12.709 3.384 28.809 1.00 60.66 89 SER A N 1
ATOM 695 C CA . SER A 1 89 ? -12.910 3.543 27.362 1.00 60.66 89 SER A CA 1
ATOM 696 C C . SER A 1 89 ? -11.766 4.325 26.698 1.00 60.66 89 SER A C 1
ATOM 698 O O . SER A 1 89 ? -11.352 3.982 25.591 1.00 60.66 89 SER A O 1
ATOM 700 N N . SER A 1 90 ? -11.174 5.312 27.387 1.00 60.19 90 SER A N 1
ATOM 701 C CA . SER A 1 90 ? -10.099 6.136 26.809 1.00 60.19 90 SER A CA 1
ATOM 702 C C . SER A 1 90 ? -8.798 5.371 26.534 1.00 60.19 90 SER A C 1
ATOM 704 O O . SER A 1 90 ? -8.152 5.625 25.515 1.00 60.19 90 SER A O 1
ATOM 706 N N . PHE A 1 91 ? -8.427 4.402 27.382 1.00 58.59 91 PHE A N 1
ATOM 707 C CA . PHE A 1 91 ? -7.227 3.583 27.167 1.00 58.59 91 PHE A CA 1
ATOM 708 C C . PHE A 1 91 ? -7.368 2.681 25.935 1.00 58.59 91 PHE A C 1
ATOM 710 O O . PHE A 1 91 ? -6.420 2.553 25.159 1.00 58.59 91 PHE A O 1
ATOM 717 N N . SER A 1 92 ? -8.561 2.118 25.713 1.00 73.44 92 SER A N 1
ATOM 718 C CA . SER A 1 92 ? -8.855 1.310 24.524 1.00 73.44 92 SER A CA 1
ATOM 719 C C . SER A 1 92 ? -8.797 2.152 23.242 1.00 73.44 92 SER A C 1
ATOM 721 O O . SER A 1 92 ? -8.174 1.742 22.262 1.00 73.44 92 SER A O 1
ATOM 723 N N . TYR A 1 93 ? -9.342 3.374 23.263 1.00 80.38 93 TYR A N 1
ATOM 724 C CA . TYR A 1 93 ? -9.312 4.261 22.097 1.00 80.38 93 TYR A CA 1
ATOM 725 C C . TYR A 1 93 ? -7.916 4.790 21.778 1.00 80.38 93 TYR A C 1
ATOM 727 O O . TYR A 1 93 ? -7.539 4.800 20.609 1.00 80.38 93 TYR A O 1
ATOM 735 N N . ARG A 1 94 ? -7.109 5.155 22.784 1.00 82.25 94 ARG A N 1
ATOM 736 C CA . ARG A 1 94 ? -5.711 5.568 22.559 1.00 82.25 94 ARG A CA 1
ATOM 737 C C . ARG A 1 94 ? -4.908 4.474 21.850 1.00 82.25 94 ARG A C 1
ATOM 739 O O . ARG A 1 94 ? -4.178 4.783 20.911 1.00 82.25 94 ARG A O 1
ATOM 746 N N . GLY A 1 95 ? -5.067 3.216 22.266 1.00 87.69 95 GLY A N 1
ATOM 747 C CA . GLY A 1 95 ? -4.422 2.082 21.598 1.00 87.69 95 GLY A CA 1
ATOM 748 C C . GLY A 1 95 ? -4.874 1.922 20.143 1.00 87.69 95 GLY A C 1
ATOM 749 O O . GLY A 1 95 ? -4.049 1.669 19.264 1.00 87.69 95 GLY A O 1
ATOM 750 N N . LEU A 1 96 ? -6.165 2.139 19.865 1.00 89.75 96 LEU A N 1
ATOM 751 C CA . LEU A 1 96 ? -6.701 2.106 18.501 1.00 89.75 96 LEU A CA 1
ATOM 752 C C . LEU A 1 96 ? -6.172 3.242 17.619 1.00 89.75 96 LEU A C 1
ATOM 754 O O . LEU A 1 96 ? -5.870 2.976 16.457 1.00 89.75 96 LEU A O 1
ATOM 758 N N . P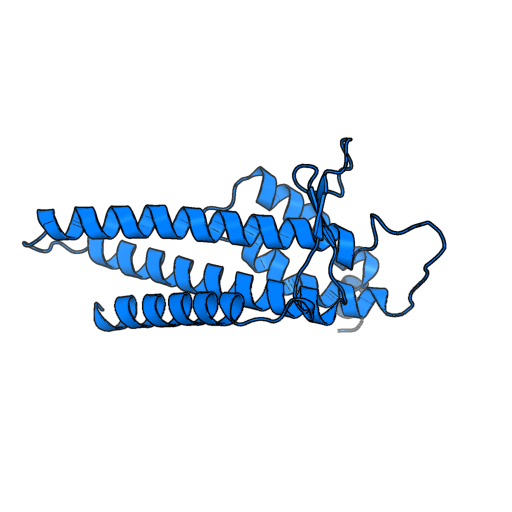HE A 1 97 ? -6.009 4.462 18.143 1.00 90.12 97 PHE A N 1
ATOM 759 C CA . PHE A 1 97 ? -5.367 5.559 17.404 1.00 90.12 97 PHE A CA 1
ATOM 760 C C . PHE A 1 97 ? -3.933 5.200 17.027 1.00 90.12 97 PHE A C 1
ATOM 762 O O . PHE A 1 97 ? -3.609 5.159 15.846 1.00 90.12 97 PHE A O 1
ATOM 769 N N . GLN A 1 98 ? -3.111 4.825 18.012 1.00 90.75 98 GLN A N 1
ATOM 770 C CA . GLN A 1 98 ? -1.705 4.472 17.781 1.00 90.75 98 GLN A CA 1
ATOM 771 C C . GLN A 1 98 ? -1.556 3.323 16.778 1.00 90.75 98 GLN A C 1
ATOM 773 O O . GLN A 1 98 ? -0.736 3.386 15.866 1.00 90.75 98 GLN A O 1
ATOM 778 N N . THR A 1 99 ? -2.379 2.281 16.917 1.00 93.62 99 THR A N 1
ATOM 779 C CA . THR A 1 99 ? -2.377 1.144 15.986 1.00 93.62 99 THR A CA 1
ATOM 780 C C . THR A 1 99 ? -2.788 1.578 14.580 1.00 93.62 99 THR A C 1
ATOM 782 O O . THR A 1 99 ? -2.190 1.141 13.599 1.00 93.62 99 THR A O 1
ATOM 785 N N . SER A 1 100 ? -3.793 2.450 14.465 1.00 94.88 100 SER A N 1
ATOM 786 C CA . SER A 1 100 ? -4.256 2.959 13.170 1.00 94.88 100 SER A CA 1
ATOM 787 C C . SER A 1 100 ? -3.194 3.820 12.494 1.00 94.88 100 SER A C 1
ATOM 789 O O . SER A 1 100 ? -2.965 3.644 11.300 1.00 94.88 100 SER A O 1
ATOM 791 N N . ASP A 1 101 ? -2.493 4.664 13.250 1.00 93.69 101 ASP A N 1
ATOM 792 C CA . ASP A 1 101 ? -1.403 5.497 12.740 1.00 93.69 101 ASP A CA 1
ATOM 793 C C . ASP A 1 101 ? -0.262 4.649 12.175 1.00 93.69 101 ASP A C 1
ATOM 795 O O . ASP A 1 101 ? 0.186 4.895 11.055 1.00 93.69 101 ASP A O 1
ATOM 799 N N . ILE A 1 102 ? 0.155 3.611 12.910 1.00 94.88 102 ILE A N 1
ATOM 800 C CA . ILE A 1 102 ? 1.195 2.670 12.469 1.00 94.88 102 ILE A CA 1
ATOM 801 C C . ILE A 1 102 ? 0.775 1.982 11.169 1.00 94.88 102 ILE A C 1
ATOM 803 O O . ILE A 1 102 ? 1.551 1.942 10.215 1.00 94.88 102 ILE A O 1
ATOM 807 N N . ILE A 1 103 ? -0.458 1.471 11.104 1.00 96.06 103 ILE A N 1
ATOM 808 C CA . ILE A 1 103 ? -0.960 0.778 9.912 1.00 96.06 103 ILE A CA 1
ATOM 809 C C . ILE A 1 103 ? -1.022 1.736 8.721 1.00 96.06 103 ILE A C 1
ATOM 811 O O . ILE A 1 103 ? -0.592 1.364 7.630 1.00 96.06 103 ILE A O 1
ATOM 815 N N . ILE A 1 104 ? -1.504 2.968 8.908 1.00 96.19 104 ILE A N 1
ATOM 816 C CA . ILE A 1 104 ? -1.536 3.980 7.844 1.00 96.19 104 ILE A CA 1
ATOM 817 C C . ILE A 1 104 ? -0.119 4.253 7.331 1.00 96.19 104 ILE A C 1
ATOM 819 O O . ILE A 1 104 ? 0.119 4.157 6.130 1.00 96.19 104 ILE A O 1
ATOM 823 N N . GLN A 1 105 ? 0.837 4.519 8.223 1.00 95.06 105 GLN A N 1
ATOM 824 C CA . GLN A 1 105 ? 2.219 4.829 7.844 1.00 95.06 105 GLN A CA 1
ATOM 825 C C . GLN A 1 105 ? 2.910 3.671 7.116 1.00 95.06 105 GLN A C 1
ATOM 827 O O . GLN A 1 105 ? 3.591 3.893 6.110 1.00 95.06 105 GLN A O 1
ATOM 832 N N . GLN A 1 106 ? 2.715 2.440 7.595 1.00 95.00 106 GLN A N 1
ATOM 833 C CA . GLN A 1 106 ? 3.255 1.240 6.957 1.00 95.00 106 GLN A CA 1
ATOM 834 C C . GLN A 1 106 ? 2.684 1.061 5.549 1.00 95.00 106 GLN A C 1
ATOM 836 O O . GLN A 1 106 ? 3.446 0.956 4.592 1.00 95.00 106 GLN A O 1
ATOM 841 N N . ASN A 1 107 ? 1.358 1.123 5.397 1.00 96.88 107 ASN A N 1
ATOM 842 C CA . ASN A 1 107 ? 0.715 0.946 4.094 1.00 96.88 107 ASN A CA 1
ATOM 843 C C . ASN A 1 107 ? 1.071 2.081 3.117 1.00 96.88 107 ASN A C 1
ATOM 845 O O . ASN A 1 107 ? 1.290 1.810 1.937 1.00 96.88 107 ASN A O 1
ATOM 849 N N . SER A 1 108 ? 1.188 3.329 3.588 1.00 96.62 108 SER A N 1
ATOM 850 C CA . SER A 1 108 ? 1.648 4.451 2.757 1.00 96.62 108 SER A CA 1
ATOM 851 C C . SER A 1 108 ? 3.086 4.249 2.274 1.00 96.62 108 SER A C 1
ATOM 853 O O . SER A 1 108 ? 3.384 4.494 1.104 1.00 96.62 108 SER A O 1
ATOM 855 N N . SER A 1 109 ? 3.975 3.769 3.147 1.00 95.12 109 SER A N 1
ATOM 856 C CA . SER A 1 109 ? 5.368 3.479 2.784 1.00 95.12 109 SER A CA 1
ATOM 857 C C . SER A 1 109 ? 5.457 2.324 1.788 1.00 95.12 109 SER A C 1
ATOM 859 O O . SER A 1 109 ? 6.156 2.443 0.786 1.00 95.12 109 SER A O 1
ATOM 861 N N . ASP A 1 110 ? 4.690 1.252 1.997 1.00 95.56 110 ASP A N 1
ATOM 862 C CA . ASP A 1 110 ? 4.660 0.101 1.091 1.00 95.56 110 ASP A CA 1
ATOM 863 C C . ASP A 1 110 ? 4.111 0.452 -0.303 1.00 95.56 110 ASP A C 1
ATOM 865 O O . ASP A 1 110 ? 4.597 -0.075 -1.308 1.00 95.56 110 ASP A O 1
ATOM 869 N N . ILE A 1 111 ? 3.152 1.384 -0.401 1.00 96.69 111 ILE A N 1
ATOM 870 C CA . ILE A 1 111 ? 2.745 1.958 -1.695 1.00 96.69 111 ILE A CA 1
ATOM 871 C C . ILE A 1 111 ? 3.943 2.653 -2.352 1.00 96.69 111 ILE A C 1
ATOM 873 O O . ILE A 1 111 ? 4.226 2.391 -3.522 1.00 96.69 111 ILE A O 1
ATOM 877 N N . CYS A 1 112 ? 4.684 3.483 -1.613 1.00 95.00 112 CYS A N 1
ATOM 878 C CA . CYS A 1 112 ? 5.853 4.188 -2.146 1.00 95.00 112 CYS A CA 1
ATOM 879 C C . CYS A 1 112 ? 6.963 3.223 -2.603 1.00 95.00 112 CYS A C 1
ATOM 881 O O . CYS A 1 112 ? 7.548 3.433 -3.664 1.00 95.00 112 CYS A O 1
ATOM 883 N N . TYR A 1 113 ? 7.199 2.122 -1.880 1.00 94.56 113 TYR A N 1
ATOM 884 C CA . TYR A 1 113 ? 8.173 1.089 -2.267 1.00 94.56 113 TYR A CA 1
ATOM 885 C C . TYR A 1 113 ? 7.799 0.342 -3.553 1.00 94.56 113 TYR A C 1
ATOM 887 O O . TYR A 1 113 ? 8.675 -0.226 -4.206 1.00 94.56 113 TYR A O 1
ATOM 895 N N . SER A 1 114 ? 6.522 0.348 -3.948 1.00 94.12 114 SER A N 1
ATOM 896 C CA . SER A 1 114 ? 6.060 -0.275 -5.197 1.00 94.12 114 SER A CA 1
ATOM 897 C C . SER A 1 114 ? 6.294 0.581 -6.448 1.00 94.12 114 SER A C 1
ATOM 899 O O . SER A 1 114 ? 6.308 0.066 -7.568 1.00 94.12 114 SER A O 1
ATOM 901 N N . VAL A 1 115 ? 6.486 1.891 -6.274 1.00 92.56 115 VAL A N 1
ATOM 902 C CA . VAL A 1 115 ? 6.583 2.855 -7.379 1.00 92.56 115 VAL A CA 1
ATOM 903 C C . VAL A 1 115 ? 7.778 2.580 -8.294 1.00 92.56 115 VAL A C 1
ATOM 905 O O . VAL A 1 115 ? 7.555 2.566 -9.505 1.00 92.56 115 VAL A O 1
ATOM 908 N N . PRO A 1 116 ? 9.009 2.309 -7.799 1.00 89.44 116 PRO A N 1
ATOM 909 C CA . PRO A 1 116 ? 10.145 2.079 -8.690 1.00 89.44 116 PRO A CA 1
ATOM 910 C C . PRO A 1 116 ? 9.933 0.902 -9.642 1.00 89.44 116 PRO A C 1
ATOM 912 O O . PRO A 1 116 ? 10.373 0.962 -10.787 1.00 89.44 116 PRO A O 1
ATOM 915 N N . TYR A 1 117 ? 9.218 -0.135 -9.195 1.00 88.00 117 TYR A N 1
ATOM 916 C CA . TYR A 1 117 ? 8.862 -1.281 -10.028 1.00 88.00 117 TYR A CA 1
ATOM 917 C C . TYR A 1 117 ? 7.890 -0.889 -11.149 1.00 88.00 117 TYR A C 1
ATOM 919 O O . TYR A 1 117 ? 8.139 -1.200 -12.307 1.00 88.00 117 TYR A O 1
ATOM 927 N N . ILE A 1 118 ? 6.819 -0.148 -10.840 1.00 87.12 118 ILE A N 1
ATOM 928 C CA . ILE A 1 118 ? 5.822 0.266 -11.848 1.00 87.12 118 ILE A CA 1
ATOM 929 C C . ILE A 1 118 ? 6.401 1.278 -12.847 1.00 87.12 118 ILE A C 1
ATOM 931 O O . ILE A 1 118 ? 6.048 1.268 -14.025 1.00 87.12 118 ILE A O 1
ATOM 935 N N . PHE A 1 119 ? 7.303 2.146 -12.394 1.00 82.56 119 PHE A N 1
ATOM 936 C CA . PHE A 1 119 ? 8.006 3.081 -13.268 1.00 82.56 119 PHE A CA 1
ATOM 937 C C . PHE A 1 119 ? 9.186 2.453 -14.024 1.00 82.56 119 PHE A C 1
ATOM 939 O O . PHE A 1 119 ? 9.774 3.124 -14.875 1.00 82.56 119 PHE A O 1
ATOM 946 N N . HIS A 1 120 ? 9.528 1.190 -13.741 1.00 78.75 120 HIS A N 1
ATOM 947 C CA . HIS A 1 120 ? 10.703 0.504 -14.285 1.00 78.75 120 HIS A CA 1
ATOM 948 C C . HIS A 1 120 ? 12.030 1.235 -13.991 1.00 78.75 120 HIS A C 1
ATOM 950 O O . HIS A 1 120 ? 12.978 1.157 -14.769 1.00 78.75 120 HIS A O 1
ATOM 956 N N . TYR A 1 121 ? 12.128 1.953 -12.864 1.00 66.06 121 TYR A N 1
ATOM 957 C CA . TYR A 1 121 ? 13.340 2.699 -12.489 1.00 66.06 121 TYR A CA 1
ATOM 958 C C . TYR A 1 121 ? 14.536 1.791 -12.191 1.00 66.06 121 TYR A C 1
ATOM 960 O O . TYR A 1 121 ? 15.681 2.203 -12.360 1.00 66.06 121 TYR A O 1
ATOM 968 N N . CYS A 1 122 ? 14.274 0.559 -11.753 1.00 57.47 122 CYS A N 1
ATOM 969 C CA . CYS A 1 122 ? 15.303 -0.424 -11.415 1.00 57.47 122 CYS A CA 1
ATOM 970 C C . CYS A 1 122 ? 15.500 -1.493 -12.507 1.00 57.47 122 CYS A C 1
ATOM 972 O O . CYS A 1 122 ? 16.267 -2.436 -12.303 1.00 57.47 122 CYS A O 1
ATOM 974 N N . ASP A 1 123 ? 14.829 -1.362 -13.655 1.00 66.12 123 ASP A N 1
ATOM 975 C CA . ASP A 1 123 ? 14.971 -2.301 -14.768 1.00 66.12 123 ASP A CA 1
ATOM 976 C C . ASP A 1 123 ? 16.306 -2.111 -15.500 1.00 66.12 123 ASP A C 1
ATOM 978 O O . ASP A 1 123 ? 16.889 -1.025 -15.540 1.00 66.12 123 ASP A O 1
ATOM 982 N N . LYS A 1 124 ? 16.801 -3.183 -16.131 1.00 55.97 124 LYS A N 1
ATOM 983 C CA . LYS A 1 124 ? 17.989 -3.093 -16.989 1.00 55.97 124 LYS A CA 1
ATOM 984 C C . LYS A 1 124 ? 17.675 -2.231 -18.223 1.00 55.97 124 LYS A C 1
ATOM 986 O O . LYS A 1 124 ? 16.614 -2.408 -18.822 1.00 55.97 124 LYS A O 1
ATOM 991 N N . PRO A 1 125 ? 18.596 -1.356 -18.665 1.00 47.44 125 PRO A N 1
ATOM 992 C CA . PRO A 1 125 ? 18.386 -0.537 -19.855 1.00 47.44 125 PRO A CA 1
ATOM 993 C C . PRO A 1 125 ? 18.134 -1.427 -21.085 1.00 47.44 125 PRO A C 1
ATOM 995 O O . PRO A 1 125 ? 18.963 -2.273 -21.416 1.00 47.44 125 PRO A O 1
ATOM 998 N N . GLY A 1 126 ? 16.980 -1.247 -21.741 1.00 50.41 126 GLY A N 1
ATOM 999 C CA . GLY A 1 126 ? 16.595 -1.977 -22.960 1.00 50.41 126 GLY A CA 1
ATOM 1000 C C . GLY A 1 126 ? 15.174 -2.561 -22.979 1.00 50.41 126 GLY A C 1
ATOM 1001 O O . GLY A 1 126 ? 14.714 -2.955 -24.046 1.00 50.41 126 GLY A O 1
ATOM 1002 N N . SER A 1 127 ? 14.448 -2.592 -21.854 1.00 53.19 127 SER A N 1
ATOM 1003 C CA . SER A 1 127 ? 13.041 -3.027 -21.801 1.00 53.19 127 SER A CA 1
ATOM 1004 C C . SER A 1 127 ? 12.073 -1.858 -22.057 1.00 53.19 127 SER A C 1
ATOM 1006 O O . SER A 1 127 ? 11.468 -1.292 -21.146 1.00 53.19 127 SER A O 1
ATOM 1008 N N . SER A 1 128 ? 11.903 -1.443 -23.316 1.00 49.31 128 SER A N 1
ATOM 1009 C CA . SER A 1 128 ? 10.800 -0.532 -23.656 1.00 49.31 128 SER A CA 1
ATOM 1010 C C . SER A 1 128 ? 9.490 -1.321 -23.732 1.00 49.31 128 SER A C 1
ATOM 1012 O O . SER A 1 128 ? 9.287 -2.093 -24.666 1.00 49.31 128 SER A O 1
ATOM 1014 N N . SER A 1 129 ? 8.603 -1.138 -22.755 1.00 53.22 129 SER A N 1
ATOM 1015 C CA . SER A 1 129 ? 7.218 -1.612 -22.832 1.00 53.22 129 SER A CA 1
ATOM 1016 C C . SER A 1 129 ? 6.287 -0.447 -23.169 1.00 53.22 129 SER A C 1
ATOM 1018 O O . SER A 1 129 ? 6.217 0.532 -22.421 1.00 53.22 129 SER A O 1
ATOM 1020 N N . ASP A 1 130 ? 5.546 -0.584 -24.269 1.00 53.06 130 ASP A N 1
ATOM 1021 C CA . ASP A 1 130 ? 4.514 0.352 -24.736 1.00 53.06 130 ASP A CA 1
ATOM 1022 C C . ASP A 1 130 ? 3.297 0.448 -23.783 1.00 53.06 130 ASP A C 1
ATOM 1024 O O . ASP A 1 130 ? 2.484 1.362 -23.900 1.00 53.06 130 ASP A O 1
ATOM 1028 N N . MET A 1 131 ? 3.181 -0.427 -22.770 1.00 56.12 131 MET A N 1
ATOM 1029 C CA . MET A 1 131 ? 2.108 -0.379 -21.751 1.00 56.12 131 MET A CA 1
ATOM 1030 C C . MET A 1 131 ? 2.376 0.602 -20.593 1.00 56.12 131 MET A C 1
ATOM 1032 O O . MET A 1 131 ? 1.550 0.733 -19.687 1.00 56.12 131 MET A O 1
ATOM 1036 N N . ARG A 1 132 ? 3.500 1.332 -20.624 1.00 67.00 132 ARG A N 1
ATOM 1037 C CA . ARG A 1 132 ? 3.987 2.188 -19.526 1.00 67.00 132 ARG A CA 1
ATOM 1038 C C . ARG A 1 132 ? 2.943 3.183 -19.000 1.00 67.00 132 ARG A C 1
ATOM 1040 O O . ARG A 1 132 ? 2.798 3.324 -17.791 1.00 67.00 132 ARG A O 1
ATOM 1047 N N . ALA A 1 133 ? 2.181 3.837 -19.878 1.00 67.81 133 ALA A N 1
ATOM 1048 C CA . ALA A 1 133 ? 1.195 4.836 -19.457 1.00 67.81 133 ALA A CA 1
ATOM 1049 C C . ALA A 1 133 ? 0.012 4.216 -18.689 1.00 67.81 133 ALA A C 1
ATOM 1051 O O . ALA A 1 133 ? -0.352 4.707 -17.623 1.00 67.81 133 ALA A O 1
ATOM 1052 N N . ALA A 1 134 ? -0.556 3.109 -19.182 1.00 69.75 134 ALA A N 1
ATOM 1053 C CA . ALA A 1 134 ? -1.687 2.438 -18.535 1.00 69.75 134 ALA A CA 1
ATOM 1054 C C . ALA A 1 134 ? -1.301 1.862 -17.163 1.00 69.75 134 ALA A C 1
ATOM 1056 O O . ALA A 1 134 ? -2.057 1.971 -16.198 1.00 69.75 134 ALA A O 1
ATOM 1057 N N . CYS A 1 135 ? -0.094 1.304 -17.060 1.00 78.25 135 CYS A N 1
ATOM 1058 C CA . CYS A 1 135 ? 0.431 0.766 -15.811 1.00 78.25 135 CYS A CA 1
ATOM 1059 C C . CYS A 1 135 ? 0.696 1.864 -14.775 1.00 78.25 135 CYS A C 1
ATOM 1061 O O . CYS A 1 135 ? 0.314 1.714 -13.615 1.00 78.25 135 CYS A O 1
ATOM 1063 N N . ILE A 1 136 ? 1.275 2.996 -15.185 1.00 83.81 136 ILE A N 1
ATOM 1064 C CA . ILE A 1 136 ? 1.539 4.127 -14.287 1.00 83.81 136 ILE A CA 1
ATOM 1065 C C . ILE A 1 136 ? 0.238 4.778 -13.797 1.00 83.81 136 ILE A C 1
ATOM 1067 O O . ILE A 1 136 ? 0.164 5.190 -12.642 1.00 83.81 136 ILE A O 1
ATOM 1071 N N . MET A 1 137 ? -0.824 4.806 -14.608 1.00 84.88 137 MET A N 1
ATOM 1072 C CA . MET A 1 137 ? -2.129 5.320 -14.166 1.00 84.88 137 MET A CA 1
ATOM 1073 C C . MET A 1 137 ? -2.706 4.560 -12.964 1.00 84.88 137 MET A C 1
ATOM 1075 O O . MET A 1 137 ? -3.416 5.155 -12.153 1.00 84.88 137 MET A O 1
ATOM 1079 N N . SER A 1 138 ? -2.350 3.281 -12.790 1.00 88.62 138 SER A N 1
ATOM 1080 C CA . SER A 1 138 ? -2.753 2.495 -11.615 1.00 88.62 138 SER A CA 1
ATOM 1081 C C . SER A 1 138 ? -2.164 3.014 -10.292 1.00 88.62 138 SER A C 1
ATOM 1083 O O . SER A 1 138 ? -2.686 2.688 -9.228 1.00 88.62 138 SER A O 1
ATOM 1085 N N . LEU A 1 139 ? -1.122 3.858 -10.336 1.00 92.56 139 LEU A N 1
ATOM 1086 C CA . LEU A 1 139 ? -0.529 4.503 -9.160 1.00 92.56 139 LEU A CA 1
ATOM 1087 C C . LEU A 1 139 ? -1.231 5.788 -8.733 1.00 92.56 139 LEU A C 1
ATOM 1089 O O . LEU A 1 139 ? -1.012 6.224 -7.604 1.00 92.56 139 LEU A O 1
ATOM 1093 N N . LEU A 1 140 ? -2.062 6.396 -9.585 1.00 92.69 140 LEU A N 1
ATOM 1094 C CA . LEU A 1 140 ? -2.633 7.714 -9.308 1.00 92.69 140 LEU A CA 1
ATOM 1095 C C . LEU A 1 140 ? -3.438 7.718 -8.000 1.00 92.69 140 LEU A C 1
ATOM 1097 O O . LEU A 1 140 ? -3.189 8.534 -7.112 1.00 92.69 140 LEU A O 1
ATOM 1101 N N . TRP A 1 141 ? -4.367 6.768 -7.862 1.00 94.94 141 TRP A N 1
ATOM 1102 C CA . TRP A 1 141 ? -5.175 6.625 -6.653 1.00 94.94 141 TRP A CA 1
ATOM 1103 C C . TRP A 1 141 ? -4.345 6.189 -5.430 1.00 94.94 141 TRP A C 1
ATOM 1105 O O . TRP A 1 141 ? -4.435 6.861 -4.400 1.00 94.94 141 TRP A O 1
ATOM 1115 N N . PRO A 1 142 ? -3.486 5.152 -5.508 1.00 97.12 142 PRO A N 1
ATOM 1116 C CA . PRO A 1 142 ? -2.619 4.779 -4.393 1.00 97.12 142 PRO A CA 1
ATOM 1117 C C . PRO A 1 142 ? -1.721 5.891 -3.867 1.00 97.12 142 PRO A C 1
ATOM 1119 O O . PRO A 1 142 ? -1.646 6.087 -2.654 1.00 97.12 142 PRO A O 1
ATOM 1122 N N . LEU A 1 143 ? -1.072 6.642 -4.757 1.00 96.50 143 LEU A N 1
ATOM 1123 C CA . LEU A 1 143 ? -0.222 7.764 -4.369 1.00 96.50 143 LEU A CA 1
ATOM 1124 C C . LEU A 1 143 ? -1.035 8.882 -3.727 1.00 96.50 143 LEU A C 1
ATOM 1126 O O . LEU A 1 143 ? -0.623 9.399 -2.692 1.00 96.50 143 LEU A O 1
ATOM 1130 N N . TYR A 1 144 ? -2.202 9.214 -4.285 1.00 96.00 144 TYR A N 1
ATOM 1131 C CA . TYR A 1 144 ? -3.105 10.182 -3.668 1.00 96.00 144 TYR A CA 1
ATOM 1132 C C . TYR A 1 144 ? -3.455 9.772 -2.231 1.00 96.00 144 TYR A C 1
ATOM 1134 O O . TYR A 1 144 ? -3.173 10.526 -1.303 1.00 96.00 144 TYR A O 1
ATOM 1142 N N . VAL A 1 145 ? -3.955 8.545 -2.035 1.00 97.00 145 VAL A N 1
ATOM 1143 C CA . VAL A 1 145 ? -4.319 8.020 -0.708 1.00 97.00 145 VAL A CA 1
ATOM 1144 C C . VAL A 1 145 ? -3.132 8.048 0.257 1.00 97.00 145 VAL A C 1
ATOM 1146 O O . VAL A 1 145 ? -3.287 8.487 1.395 1.00 97.00 145 VAL A O 1
ATOM 1149 N N . ALA A 1 146 ? -1.949 7.614 -0.186 1.00 96.31 146 ALA A N 1
ATOM 1150 C CA . ALA A 1 146 ? -0.749 7.585 0.645 1.00 96.31 146 ALA A CA 1
ATOM 1151 C C . ALA A 1 146 ? -0.251 8.989 1.026 1.00 96.31 146 ALA A C 1
ATOM 1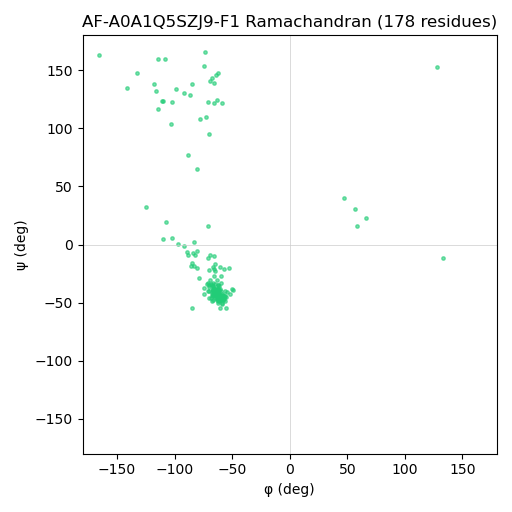153 O O . ALA A 1 146 ? 0.210 9.178 2.148 1.00 96.31 146 ALA A O 1
ATOM 1154 N N . GLY A 1 147 ? -0.335 9.965 0.114 1.00 94.75 147 GLY A N 1
ATOM 1155 C CA . GLY A 1 147 ? 0.143 11.336 0.325 1.00 94.75 147 GLY A CA 1
ATOM 1156 C C . GLY A 1 147 ? -0.800 12.213 1.150 1.00 94.75 147 GLY A C 1
ATOM 1157 O O . GLY A 1 147 ? -0.349 13.135 1.842 1.00 94.75 147 GLY A O 1
ATOM 1158 N N . THR A 1 148 ? -2.105 11.934 1.091 1.00 94.12 148 THR A N 1
ATOM 1159 C CA . THR A 1 148 ? -3.134 12.685 1.824 1.00 94.12 148 THR A CA 1
ATOM 1160 C C . THR A 1 148 ? -3.543 12.030 3.136 1.00 94.12 148 THR A C 1
ATOM 1162 O O . THR A 1 148 ? -4.409 12.573 3.820 1.00 94.12 148 THR A O 1
ATOM 1165 N N . ALA A 1 149 ? -2.960 10.885 3.510 1.00 92.75 149 ALA A N 1
ATOM 1166 C CA . ALA A 1 149 ? -3.375 10.204 4.726 1.00 92.75 149 ALA A CA 1
ATOM 1167 C C . ALA A 1 149 ? -3.082 11.046 5.983 1.00 92.75 149 ALA A C 1
ATOM 1169 O O . ALA A 1 149 ? -2.065 11.747 6.044 1.00 92.75 149 ALA A O 1
ATOM 1170 N N . HIS A 1 150 ? -3.953 10.952 6.993 1.00 78.81 150 HIS A N 1
ATOM 1171 C CA . HIS A 1 150 ? -3.936 11.793 8.199 1.00 78.81 150 HIS A CA 1
ATOM 1172 C C . HIS A 1 150 ? -2.559 11.888 8.886 1.00 78.81 150 HIS A C 1
ATOM 1174 O O . HIS A 1 150 ? -2.149 12.968 9.303 1.00 78.81 150 HIS A O 1
ATOM 1180 N N . THR A 1 151 ? -1.812 10.782 8.944 1.00 81.94 151 THR A N 1
ATOM 1181 C CA . THR A 1 151 ? -0.510 10.673 9.631 1.00 81.94 151 THR A CA 1
ATOM 1182 C C . THR A 1 151 ? 0.694 10.593 8.698 1.00 81.94 151 THR A C 1
ATOM 1184 O O . THR A 1 151 ? 1.780 10.161 9.098 1.00 81.94 151 THR A O 1
ATOM 1187 N N . THR A 1 152 ? 0.515 11.016 7.448 1.00 86.25 152 THR A N 1
ATOM 1188 C CA . THR A 1 152 ? 1.585 11.014 6.447 1.00 86.25 152 THR A CA 1
ATOM 1189 C C . THR A 1 152 ? 2.709 11.956 6.864 1.00 86.25 152 THR A C 1
ATOM 1191 O O . THR A 1 152 ? 2.482 13.148 7.081 1.00 86.25 152 THR A O 1
ATOM 1194 N N . MET A 1 153 ? 3.933 11.428 6.934 1.00 86.88 153 MET A N 1
ATOM 1195 C CA . MET A 1 153 ? 5.132 12.229 7.177 1.00 86.88 153 MET A CA 1
ATOM 1196 C C . MET A 1 153 ? 5.345 13.240 6.043 1.00 86.88 153 MET A C 1
ATOM 1198 O O . MET A 1 153 ? 5.043 12.950 4.883 1.00 86.88 153 MET A O 1
ATOM 1202 N N . SER A 1 154 ? 5.904 14.415 6.354 1.00 86.31 154 SER A N 1
ATOM 1203 C CA . SER A 1 154 ? 6.193 15.445 5.342 1.00 86.31 154 SER A CA 1
ATOM 1204 C C . SER A 1 154 ? 7.055 14.899 4.203 1.00 86.31 154 SER A C 1
ATOM 1206 O O . SER A 1 154 ? 6.738 15.122 3.040 1.00 86.31 154 SER A O 1
ATOM 1208 N N . THR A 1 155 ? 8.055 14.081 4.534 1.00 87.62 155 THR A N 1
ATOM 1209 C CA . THR A 1 155 ? 8.933 13.405 3.572 1.00 87.62 155 THR A CA 1
ATOM 1210 C C . THR A 1 155 ? 8.162 12.508 2.602 1.00 87.62 155 THR A C 1
ATOM 1212 O O . THR A 1 155 ? 8.384 12.579 1.396 1.00 87.62 155 THR A O 1
ATOM 1215 N N . THR A 1 156 ? 7.214 11.702 3.093 1.00 89.88 156 THR A N 1
ATOM 1216 C CA . THR A 1 156 ? 6.340 10.874 2.246 1.00 89.88 156 THR A CA 1
ATOM 1217 C C . THR A 1 156 ? 5.476 11.743 1.340 1.00 89.88 156 THR A C 1
ATOM 1219 O O . THR A 1 156 ? 5.393 11.484 0.144 1.00 89.88 156 THR A O 1
ATOM 1222 N N . ARG A 1 157 ? 4.858 12.798 1.882 1.00 92.94 157 ARG A N 1
ATOM 1223 C CA . ARG A 1 157 ? 3.980 13.689 1.111 1.00 92.94 157 ARG A CA 1
ATOM 1224 C C . ARG A 1 157 ? 4.734 14.407 -0.006 1.00 92.94 157 ARG A C 1
ATOM 1226 O O . ARG A 1 157 ? 4.268 14.425 -1.141 1.00 92.94 157 ARG A O 1
ATOM 1233 N N . GLU A 1 158 ? 5.886 14.988 0.308 1.00 92.25 158 GLU A N 1
ATOM 1234 C CA . GLU A 1 158 ? 6.741 15.680 -0.661 1.00 92.25 158 GLU A CA 1
ATOM 1235 C C . GLU A 1 158 ? 7.196 14.729 -1.766 1.00 92.25 158 GLU A C 1
ATOM 1237 O O . GLU A 1 158 ? 7.086 15.051 -2.951 1.00 92.25 158 GLU A O 1
ATOM 1242 N N . TRP A 1 159 ? 7.623 13.524 -1.389 1.00 92.94 159 TRP A N 1
ATOM 1243 C CA . TRP A 1 159 ? 8.036 12.510 -2.347 1.00 92.94 159 TRP A CA 1
ATOM 1244 C C . TRP A 1 159 ? 6.876 12.058 -3.250 1.00 92.94 159 TRP A C 1
ATOM 1246 O O . TRP A 1 159 ? 7.035 11.991 -4.469 1.00 92.94 159 TRP A O 1
ATOM 1256 N N . VAL A 1 160 ? 5.684 11.832 -2.686 1.00 94.25 160 VAL A N 1
ATOM 1257 C CA . VAL A 1 160 ? 4.462 11.505 -3.443 1.00 94.25 160 VAL A CA 1
ATOM 1258 C C . VAL A 1 160 ? 4.115 12.603 -4.450 1.00 94.25 160 VAL A C 1
ATOM 1260 O O . VAL A 1 160 ? 3.807 12.293 -5.600 1.00 94.25 160 VAL A O 1
ATOM 1263 N N . ILE A 1 161 ? 4.198 13.880 -4.057 1.00 93.69 161 ILE A N 1
ATOM 1264 C CA . ILE A 1 161 ? 3.940 15.017 -4.958 1.00 93.69 161 ILE A CA 1
ATOM 1265 C C . ILE A 1 161 ? 4.888 14.981 -6.159 1.00 93.69 161 ILE A C 1
ATOM 1267 O O . ILE A 1 161 ? 4.453 15.206 -7.289 1.00 93.69 161 ILE A O 1
ATOM 1271 N N . VAL A 1 162 ? 6.170 14.677 -5.936 1.00 92.69 162 VAL A N 1
ATOM 1272 C CA . VAL A 1 162 ? 7.149 14.539 -7.023 1.00 92.69 162 VAL A CA 1
ATOM 1273 C C . VAL A 1 162 ? 6.747 13.416 -7.979 1.00 92.69 162 VAL A C 1
ATOM 1275 O O . VAL A 1 162 ? 6.765 13.627 -9.190 1.00 92.69 162 VAL A O 1
ATOM 1278 N N . GLN A 1 163 ? 6.328 12.252 -7.475 1.00 92.69 163 GLN A N 1
ATOM 1279 C CA . GLN A 1 163 ? 5.919 11.151 -8.355 1.00 92.69 163 GLN A CA 1
ATOM 1280 C C . GLN A 1 163 ? 4.630 11.466 -9.122 1.00 92.69 163 GLN A C 1
ATOM 1282 O O . GLN A 1 163 ? 4.563 11.192 -10.316 1.00 92.69 163 GLN A O 1
ATOM 1287 N N . LEU A 1 164 ? 3.634 12.095 -8.489 1.00 92.38 164 LEU A N 1
ATOM 1288 C CA . LEU A 1 164 ? 2.390 12.501 -9.155 1.00 92.38 164 LEU A CA 1
ATOM 1289 C C . LEU A 1 164 ? 2.645 13.472 -10.320 1.00 92.38 164 LEU A C 1
ATOM 1291 O O . LEU A 1 164 ? 2.049 13.306 -11.383 1.00 92.38 164 LEU A O 1
ATOM 1295 N N . LYS A 1 165 ? 3.581 14.419 -10.166 1.00 89.94 165 LYS A N 1
ATOM 1296 C CA . LYS A 1 165 ? 4.005 15.308 -11.264 1.00 89.94 165 LYS A CA 1
ATOM 1297 C C . LYS A 1 165 ? 4.614 14.535 -12.433 1.00 89.94 165 LYS A C 1
ATOM 1299 O O . LYS A 1 165 ? 4.306 14.813 -13.585 1.00 89.94 165 LYS A O 1
ATOM 1304 N N . LYS A 1 166 ? 5.412 13.501 -12.160 1.00 87.88 166 LYS A N 1
ATOM 1305 C CA . LYS A 1 166 ? 5.944 12.641 -13.229 1.00 87.88 166 LYS A CA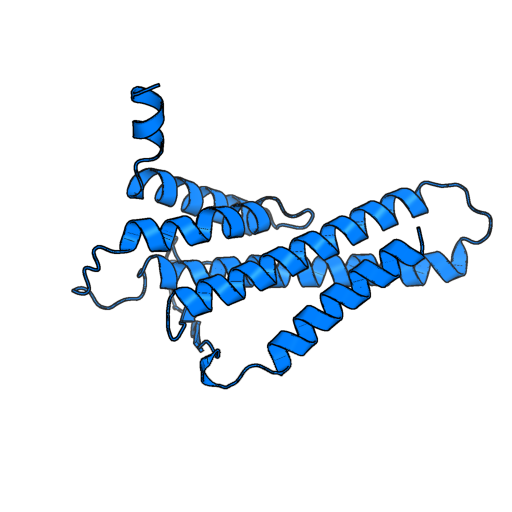 1
ATOM 1306 C C . LYS A 1 166 ? 4.854 11.840 -13.933 1.00 87.88 166 LYS A C 1
ATOM 1308 O O . LYS A 1 166 ? 4.931 11.655 -15.143 1.00 87.88 166 LYS A O 1
ATOM 1313 N N . ILE A 1 167 ? 3.841 11.360 -13.203 1.00 87.94 167 ILE A N 1
ATOM 1314 C CA . ILE A 1 167 ? 2.675 10.707 -13.822 1.00 87.94 167 ILE A CA 1
ATOM 1315 C C . ILE A 1 167 ? 2.007 11.675 -14.796 1.00 87.94 167 ILE A C 1
ATOM 1317 O O . ILE A 1 167 ? 1.729 11.304 -15.935 1.00 87.94 167 ILE A O 1
ATOM 1321 N N . GLU A 1 168 ? 1.787 12.917 -14.369 1.00 85.62 168 GLU A N 1
ATOM 1322 C CA . GLU A 1 168 ? 1.200 13.971 -15.195 1.00 85.62 168 GLU A CA 1
ATOM 1323 C C . GLU A 1 168 ? 2.013 14.229 -16.478 1.00 85.62 168 GLU A C 1
ATOM 1325 O O . GLU A 1 168 ? 1.437 14.325 -17.564 1.00 85.62 168 GLU A O 1
ATOM 1330 N N . GLU A 1 169 ? 3.343 14.294 -16.373 1.00 83.88 169 GLU A N 1
ATOM 1331 C CA . GLU A 1 169 ? 4.259 14.471 -17.509 1.00 83.88 169 GLU A CA 1
ATOM 1332 C C . GLU A 1 169 ? 4.234 13.279 -18.480 1.00 83.88 169 GLU A C 1
ATOM 1334 O O . GLU A 1 169 ? 4.130 13.473 -19.692 1.00 83.88 169 GLU A O 1
ATOM 1339 N N . ILE A 1 170 ? 4.290 12.043 -17.967 1.00 81.50 170 ILE A N 1
ATOM 1340 C CA . ILE A 1 170 ? 4.356 10.818 -18.787 1.00 81.50 170 ILE A CA 1
ATOM 1341 C C . ILE A 1 170 ? 3.029 10.536 -19.496 1.00 81.50 170 ILE A C 1
ATOM 1343 O O . ILE A 1 170 ? 3.014 10.088 -20.641 1.00 81.50 170 ILE A O 1
ATOM 1347 N N . THR A 1 171 ? 1.910 10.756 -18.810 1.00 80.12 171 THR A N 1
ATOM 1348 C CA . THR A 1 171 ? 0.573 10.416 -19.325 1.00 80.12 171 THR A CA 1
ATOM 1349 C C . THR A 1 171 ? -0.011 11.520 -20.198 1.00 80.12 171 THR A C 1
ATOM 1351 O O . THR A 1 171 ? -0.933 11.268 -20.971 1.00 80.12 171 THR A O 1
ATOM 1354 N N . GLY A 1 172 ? 0.513 12.746 -20.092 1.00 72.62 172 GLY A N 1
ATOM 1355 C CA . GLY A 1 172 ? 0.026 13.890 -20.851 1.00 72.62 172 GLY A CA 1
ATOM 1356 C C . GLY A 1 172 ? -1.397 14.312 -20.478 1.00 72.62 172 GLY A C 1
ATOM 1357 O O . GLY A 1 172 ? -2.048 14.959 -21.294 1.00 72.62 172 GLY A O 1
ATOM 1358 N N . ILE A 1 173 ? -1.885 13.981 -19.271 1.00 74.12 173 ILE A N 1
ATOM 1359 C CA . ILE A 1 173 ? -3.235 14.339 -18.778 1.00 74.12 173 ILE A CA 1
ATOM 1360 C C . ILE A 1 173 ? -3.539 15.832 -18.962 1.00 74.12 173 ILE A C 1
ATOM 1362 O O . ILE A 1 173 ? -4.634 16.205 -19.373 1.00 74.12 173 ILE A O 1
ATOM 1366 N N . GLN A 1 174 ? -2.546 16.688 -18.743 1.00 70.19 174 GLN A N 1
ATOM 1367 C CA . GLN A 1 174 ? -2.618 18.138 -18.947 1.00 70.19 174 GLN A CA 1
ATOM 1368 C C . GLN A 1 174 ? -2.932 18.564 -20.395 1.00 70.19 174 GLN A C 1
ATOM 1370 O O . GLN A 1 174 ? -3.401 19.673 -20.627 1.00 70.19 174 GLN A O 1
ATOM 1375 N N . ARG A 1 175 ? -2.733 17.690 -21.387 1.00 66.19 175 ARG A N 1
ATOM 1376 C CA . ARG A 1 175 ? -3.115 17.955 -22.782 1.00 66.19 175 ARG A CA 1
ATOM 1377 C C . ARG A 1 175 ? -4.589 17.659 -23.042 1.00 66.19 175 ARG A C 1
ATOM 1379 O O . ARG A 1 175 ? -5.114 18.166 -24.021 1.00 66.19 175 ARG A O 1
ATOM 1386 N N . ALA A 1 176 ? -5.265 16.878 -22.196 1.00 62.94 176 ALA A N 1
ATOM 1387 C CA . ALA A 1 176 ? -6.685 16.558 -22.361 1.00 62.94 176 ALA A CA 1
ATOM 1388 C C . ALA A 1 176 ? -7.595 17.758 -22.048 1.00 62.94 176 ALA A C 1
ATOM 1390 O O . ALA A 1 176 ? -8.608 17.946 -22.714 1.00 62.94 176 ALA A O 1
ATOM 1391 N N . SER A 1 177 ? -7.205 18.608 -21.093 1.00 61.62 177 SER A N 1
ATOM 1392 C CA . SER A 1 177 ? -7.939 19.835 -20.751 1.00 61.62 177 SER A CA 1
ATOM 1393 C C . SER A 1 177 ? -7.853 20.927 -21.821 1.00 61.62 177 SER A C 1
ATOM 1395 O O . SER A 1 177 ? -8.606 21.887 -21.752 1.00 61.62 177 SER A O 1
ATOM 1397 N N 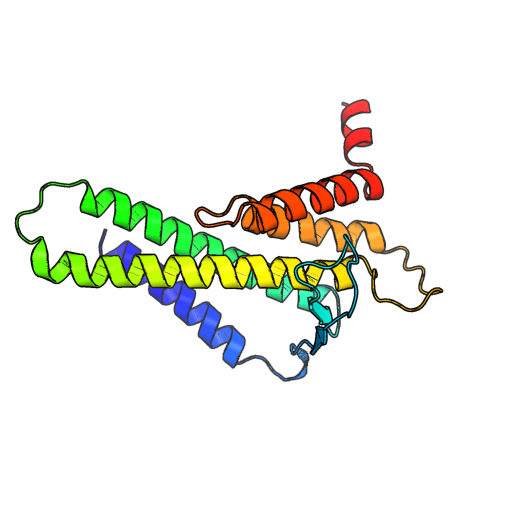. GLN A 1 178 ? -6.966 20.793 -22.813 1.00 61.00 178 GLN A N 1
ATOM 1398 C CA . GLN A 1 178 ? -6.860 21.723 -23.945 1.00 61.00 178 GLN A CA 1
ATOM 1399 C C . GLN A 1 178 ? -7.888 21.443 -25.056 1.00 61.00 178 GLN A C 1
ATOM 1401 O O . GLN A 1 178 ? -8.000 22.235 -25.989 1.00 61.00 178 GLN A O 1
ATOM 1406 N N . TRP A 1 179 ? -8.619 20.324 -24.973 1.00 52.72 179 TRP A N 1
ATOM 1407 C CA . TRP A 1 179 ? -9.636 19.906 -25.950 1.00 52.72 179 TRP A CA 1
ATOM 1408 C C . TRP A 1 179 ? -11.074 19.987 -25.410 1.00 52.72 179 TRP A C 1
ATOM 1410 O O . TRP A 1 179 ? -12.000 19.556 -26.100 1.00 52.72 179 TRP A O 1
ATOM 1420 N N . LEU A 1 180 ? -11.250 20.507 -24.190 1.00 48.72 180 LEU A N 1
ATOM 1421 C CA . LEU A 1 180 ? -12.535 20.820 -23.554 1.00 48.72 180 LEU A CA 1
ATOM 1422 C C . LEU A 1 180 ? -12.724 22.337 -23.511 1.00 48.72 180 LEU A C 1
ATOM 1424 O O . LEU A 1 180 ? -13.876 22.775 -23.721 1.00 48.72 180 LEU A O 1
#